Protein AF-A0A819DP14-F1 (afdb_monomer_lite)

InterPro domains:
  IPR034907 Nucleoside diphosphate kinase-like domain [PF00334] (100-233)
  IPR034907 Nucleoside diphosphate kinase-like domain [SM00562] (99-238)
  IPR036850 Nucleoside diphosphate kinase-like domain superfamily [G3DSA:3.30.70.141] (7-101)
  IPR036850 Nucleoside diphosphate kinase-like domain superfamily [G3DSA:3.30.70.141] (102-247)
  IPR036850 Nucleoside diphosphate kinase-like domain superfamily [SSF54919] (15-101)
  IPR036850 Nucleoside diphosphate kinase-like domain superfamily [SSF54919] (100-240)

Sequence (274 aa):
MLQLINQQSISYLRMMSRSISGQQWKFPLSGPSLALYLTKKDAIQGFHALLGPAEKNKIKEATGTFRHDFDIVDAKINSLHAPRTRAEANRHLQFFFPEERILVILKPNLSDQQRSEIVAAFKKAGFFIMTRKMEKLTSEQVAQLQQSHQGKDYYNELLNYMTSGPSELFVLVKENASQSWQQLVGPDDPAKAVESAPTSLRALYGKDLVHNAIDVSMDVEQAKNDIHLIFGDLDREEVFFFLKSKNIYNSMSISLDAHDKPLQLDIGINEGES

Secondary structure (DSSP, 8-state):
-HHHHHHTT-EEEEEEEEEEPTTTSSS---EEEEEEEEE-TTHHHHHHHHH--SSHHHHTT-TTSHHHHHS-TT-SS-S----SSHHHHHHHHHHHS--EEEEEEE-TT--HHHHHHHHHHHHHTT-EEEEEEEE---HHHHHHHTGGGTT-TTHHHHHHHHHSS-EEEEEEEETTHHHHHHHHH--SSHHHHHHH-TTSHHHHH--SSS--SEEEE-SHHHHHHHHHHHH----HHHHHHHHHHT-----------SS---------------

Structure (mmCIF, N/CA/C/O backbone):
data_AF-A0A819DP14-F1
#
_entry.id   AF-A0A819DP14-F1
#
loop_
_atom_site.group_PDB
_atom_site.id
_atom_site.type_symbol
_atom_site.label_atom_id
_atom_site.label_alt_id
_atom_site.label_comp_id
_atom_site.label_asym_id
_atom_site.label_entity_id
_atom_site.label_seq_id
_atom_site.pdbx_PDB_ins_code
_atom_site.Cartn_x
_atom_site.Cartn_y
_atom_site.Cartn_z
_atom_site.occupancy
_atom_site.B_iso_or_equiv
_atom_site.auth_seq_id
_atom_site.auth_comp_id
_atom_site.auth_asym_id
_atom_site.auth_atom_id
_atom_site.pdbx_PDB_model_num
ATOM 1 N N . MET A 1 1 ? 12.664 10.854 -28.124 1.00 72.12 1 MET A N 1
ATOM 2 C CA . MET A 1 1 ? 12.325 9.487 -27.661 1.00 72.12 1 MET A CA 1
ATOM 3 C C . MET A 1 1 ? 10.993 9.390 -26.922 1.00 72.12 1 MET A C 1
ATOM 5 O O . MET A 1 1 ? 10.127 8.698 -27.429 1.00 72.12 1 MET A O 1
ATOM 9 N N . LEU A 1 2 ? 10.779 10.060 -25.779 1.00 71.12 2 LEU A N 1
ATOM 10 C CA . LEU A 1 2 ? 9.519 9.941 -25.012 1.00 71.12 2 LEU A CA 1
ATOM 11 C C . LEU A 1 2 ? 8.261 10.272 -25.839 1.00 71.12 2 LEU A C 1
ATOM 13 O O . LEU A 1 2 ? 7.281 9.537 -25.791 1.00 71.12 2 LEU A O 1
ATOM 17 N N . GLN A 1 3 ? 8.322 11.304 -26.686 1.00 70.44 3 GLN A N 1
ATOM 18 C CA . GLN A 1 3 ? 7.250 11.615 -27.643 1.00 70.44 3 GLN A CA 1
ATOM 19 C C . GLN A 1 3 ? 6.968 10.459 -28.623 1.00 70.44 3 GLN A C 1
ATOM 21 O O . GLN A 1 3 ? 5.810 10.142 -28.872 1.00 70.44 3 GLN A O 1
ATOM 26 N N . LEU A 1 4 ? 8.010 9.787 -29.126 1.00 73.94 4 LEU A N 1
ATOM 27 C CA . LEU A 1 4 ? 7.863 8.627 -30.014 1.00 73.94 4 LEU A CA 1
ATOM 28 C C . LEU A 1 4 ? 7.281 7.420 -29.269 1.00 73.94 4 LEU A C 1
ATOM 30 O O . LEU A 1 4 ? 6.458 6.708 -29.826 1.00 73.94 4 LEU A O 1
ATOM 34 N N . ILE A 1 5 ? 7.656 7.202 -28.004 1.00 71.62 5 ILE A N 1
ATOM 35 C CA . ILE A 1 5 ? 7.079 6.138 -27.163 1.00 71.62 5 ILE A CA 1
ATOM 36 C C . ILE A 1 5 ? 5.566 6.344 -27.005 1.00 71.62 5 ILE A C 1
ATOM 38 O O . ILE A 1 5 ? 4.797 5.402 -27.204 1.00 71.62 5 ILE A O 1
ATOM 42 N N . ASN A 1 6 ? 5.132 7.580 -26.743 1.00 66.75 6 ASN A N 1
ATOM 43 C CA . ASN A 1 6 ? 3.711 7.910 -26.603 1.00 66.75 6 ASN A CA 1
ATOM 44 C C . ASN A 1 6 ? 2.913 7.642 -27.885 1.00 66.75 6 ASN A C 1
ATOM 46 O O . ASN A 1 6 ? 1.788 7.151 -27.819 1.00 66.75 6 ASN A O 1
ATOM 50 N N . GLN A 1 7 ? 3.505 7.894 -29.055 1.00 73.25 7 GLN A N 1
ATOM 51 C CA . GLN A 1 7 ? 2.878 7.610 -30.351 1.00 73.25 7 GLN A CA 1
ATOM 52 C C . GLN A 1 7 ? 2.666 6.106 -30.606 1.00 73.25 7 GLN A C 1
ATOM 54 O O . GLN A 1 7 ? 1.827 5.739 -31.423 1.00 73.25 7 GLN A O 1
ATOM 59 N N . GLN A 1 8 ? 3.374 5.221 -29.893 1.00 70.19 8 GLN A N 1
ATOM 60 C CA . GLN A 1 8 ? 3.299 3.761 -30.066 1.00 70.19 8 GLN A CA 1
ATOM 61 C C . GLN A 1 8 ? 2.240 3.081 -29.179 1.00 70.19 8 GLN A C 1
ATOM 63 O O . GLN A 1 8 ? 2.239 1.848 -29.039 1.00 70.19 8 GLN A O 1
ATOM 68 N N . SER A 1 9 ? 1.361 3.863 -28.541 1.00 64.00 9 SER A N 1
ATOM 69 C CA . SER A 1 9 ? 0.410 3.381 -27.524 1.00 64.00 9 SER A CA 1
ATOM 70 C C . SER A 1 9 ? 1.104 2.605 -26.395 1.00 64.00 9 SER A C 1
ATOM 72 O O . SER A 1 9 ? 0.569 1.624 -25.875 1.00 64.00 9 SER A O 1
ATOM 74 N N . ILE A 1 10 ? 2.337 2.998 -26.067 1.00 64.44 10 ILE A N 1
ATOM 75 C CA . ILE A 1 10 ? 3.079 2.507 -24.909 1.00 64.44 10 ILE A CA 1
ATOM 76 C C . ILE A 1 10 ? 2.914 3.556 -23.818 1.00 64.44 10 ILE A C 1
ATOM 78 O O . ILE A 1 10 ? 3.333 4.699 -23.985 1.00 64.44 10 ILE A O 1
ATOM 82 N N . SER A 1 11 ? 2.307 3.165 -22.703 1.00 59.62 11 SER A N 1
ATOM 83 C CA . SER A 1 11 ? 2.193 4.033 -21.536 1.00 59.62 11 SER A CA 1
ATOM 84 C C . SER A 1 11 ? 3.465 3.926 -20.704 1.00 59.62 11 SER A C 1
ATOM 86 O O . SER A 1 11 ? 4.054 2.851 -20.594 1.00 59.62 11 SER A O 1
ATOM 88 N N . TYR A 1 12 ? 3.896 5.025 -20.098 1.00 60.88 12 TYR A N 1
ATOM 89 C CA . TYR A 1 12 ? 4.934 5.007 -19.076 1.00 60.88 12 TYR A CA 1
ATOM 90 C C . TYR A 1 12 ? 4.291 5.312 -17.726 1.00 60.88 12 TYR A C 1
ATOM 92 O O . TYR A 1 12 ? 3.543 6.273 -17.575 1.00 60.88 12 TYR A O 1
ATOM 100 N N . LEU A 1 13 ? 4.547 4.440 -16.760 1.00 54.66 13 LEU A N 1
ATOM 101 C CA . LEU A 1 13 ? 3.924 4.451 -15.446 1.00 54.66 13 LEU A CA 1
ATOM 102 C C . LEU A 1 13 ? 4.748 5.249 -14.437 1.00 54.66 13 LEU A C 1
ATOM 104 O O . LEU A 1 13 ? 4.208 5.929 -13.571 1.00 54.66 13 LEU A O 1
ATOM 108 N N . ARG A 1 14 ? 6.074 5.138 -14.527 1.00 57.16 14 ARG A N 1
ATOM 109 C CA . ARG A 1 14 ? 7.014 5.809 -13.629 1.00 57.16 14 ARG A CA 1
ATOM 110 C C . ARG A 1 14 ? 8.275 6.195 -14.377 1.00 57.16 14 ARG A C 1
ATOM 112 O O . ARG A 1 14 ? 8.697 5.501 -15.304 1.00 57.16 14 ARG A O 1
ATOM 119 N N . MET A 1 15 ? 8.876 7.287 -13.930 1.00 63.47 15 MET A N 1
ATOM 120 C CA . MET A 1 15 ? 10.164 7.772 -14.392 1.00 63.47 15 MET A CA 1
ATOM 121 C C . MET A 1 15 ? 11.020 8.087 -13.169 1.00 63.47 15 MET A C 1
ATOM 123 O O . MET A 1 15 ? 10.540 8.730 -12.240 1.00 63.47 15 MET A O 1
ATOM 127 N N . MET A 1 16 ? 12.266 7.623 -13.158 1.00 63.53 16 MET A N 1
ATOM 128 C CA . MET A 1 16 ? 13.227 7.933 -12.100 1.00 63.53 16 MET A CA 1
ATOM 129 C C . MET A 1 16 ? 14.542 8.371 -12.731 1.00 63.53 16 MET A C 1
ATOM 131 O O . MET A 1 16 ? 15.058 7.687 -13.612 1.00 63.53 16 MET A O 1
ATOM 135 N N . SER A 1 17 ? 15.090 9.489 -12.259 1.00 65.44 17 SER A N 1
ATOM 136 C CA . SER A 1 17 ? 16.469 9.885 -12.542 1.00 65.44 17 SER A CA 1
ATOM 137 C C . SER A 1 17 ? 17.330 9.567 -11.325 1.00 65.44 17 SER A C 1
ATOM 139 O O . SER A 1 17 ? 17.036 10.035 -10.225 1.00 65.44 17 SER A O 1
ATOM 141 N N . ARG A 1 18 ? 18.372 8.750 -11.494 1.00 64.50 18 ARG A N 1
ATOM 142 C CA . ARG A 1 18 ? 19.297 8.392 -10.411 1.00 64.50 18 ARG A CA 1
ATO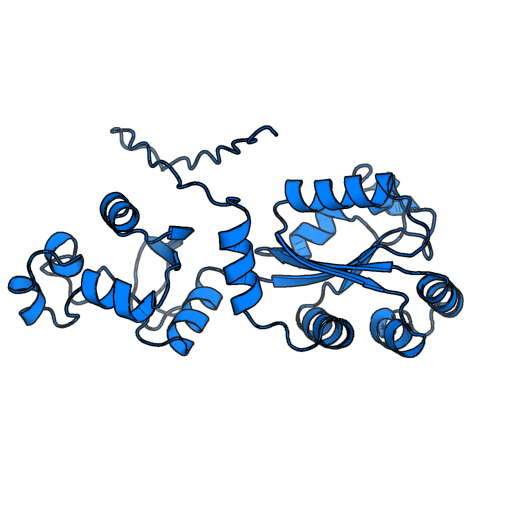M 143 C C . ARG A 1 18 ? 20.715 8.244 -10.941 1.00 64.50 18 ARG A C 1
ATOM 145 O O . ARG A 1 18 ? 20.930 7.631 -11.984 1.00 64.50 18 ARG A O 1
ATOM 152 N N . SER A 1 19 ? 21.694 8.755 -10.200 1.00 64.31 19 SER A N 1
ATOM 153 C CA . SER A 1 19 ? 23.101 8.432 -10.444 1.00 64.31 19 SER A CA 1
ATOM 154 C C . SER A 1 19 ? 23.389 7.023 -9.942 1.00 64.31 19 SER A C 1
ATOM 156 O O . SER A 1 19 ? 23.238 6.740 -8.753 1.00 64.31 19 SER A O 1
ATOM 158 N N . ILE A 1 20 ? 23.784 6.139 -10.851 1.00 64.56 20 ILE A N 1
ATOM 159 C CA . ILE A 1 20 ? 24.117 4.748 -10.538 1.00 64.56 20 ILE A CA 1
ATOM 160 C C . ILE A 1 20 ? 25.638 4.652 -10.472 1.00 64.56 20 ILE A C 1
ATOM 162 O O . ILE A 1 20 ? 26.324 5.150 -11.364 1.00 64.56 20 ILE A O 1
ATOM 166 N N . SER A 1 21 ? 26.171 4.041 -9.414 1.00 59.72 21 SER A N 1
ATOM 167 C CA . SER A 1 21 ? 27.584 3.664 -9.364 1.00 59.72 21 SER A CA 1
ATOM 168 C C . SER A 1 21 ? 27.748 2.227 -9.861 1.00 59.72 21 SER A C 1
ATOM 170 O O . SER A 1 21 ? 26.904 1.366 -9.604 1.00 59.72 21 SER A O 1
ATOM 172 N N . GLY A 1 22 ? 28.848 1.941 -10.562 1.00 55.91 22 GLY A N 1
ATOM 173 C CA . GLY A 1 22 ? 29.076 0.648 -11.223 1.00 55.91 22 GLY A CA 1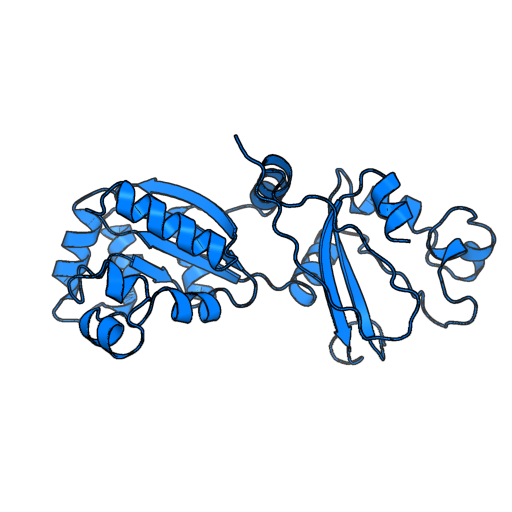
ATOM 174 C C . GLY A 1 22 ? 29.105 -0.589 -10.310 1.00 55.91 22 GLY A C 1
ATOM 175 O O . GLY A 1 22 ? 29.113 -1.700 -10.821 1.00 55.91 22 GLY A O 1
ATOM 176 N N . GLN A 1 23 ? 29.101 -0.432 -8.980 1.00 54.12 23 GLN A N 1
ATOM 177 C CA . GLN A 1 23 ? 28.981 -1.552 -8.033 1.00 54.12 23 GLN A CA 1
ATOM 178 C C . GLN A 1 23 ? 27.524 -1.965 -7.759 1.00 54.12 23 GLN A C 1
ATOM 180 O O . GLN A 1 23 ? 27.279 -3.085 -7.323 1.00 54.12 23 GLN A O 1
ATOM 185 N N . GLN A 1 24 ? 26.550 -1.084 -8.011 1.00 53.12 24 GLN A N 1
ATOM 186 C CA . GLN A 1 24 ? 25.134 -1.313 -7.688 1.00 53.12 24 GLN A CA 1
ATOM 187 C C . GLN A 1 24 ? 24.353 -1.981 -8.828 1.00 53.12 24 GLN A C 1
ATOM 189 O O . GLN A 1 24 ? 23.228 -2.431 -8.628 1.00 53.12 24 GLN A O 1
ATOM 194 N N . TRP A 1 25 ? 24.932 -2.059 -10.028 1.00 61.41 25 TRP A N 1
ATOM 195 C CA . TRP A 1 25 ? 24.262 -2.546 -11.228 1.00 61.41 25 TRP A CA 1
ATOM 196 C C . TRP A 1 25 ? 25.234 -3.319 -12.119 1.00 61.41 25 TRP A C 1
ATOM 198 O O . TRP A 1 25 ? 26.410 -2.983 -12.197 1.00 61.41 25 TRP A O 1
ATOM 208 N N . LYS A 1 26 ? 24.753 -4.347 -12.833 1.00 55.59 26 LYS A N 1
ATOM 209 C CA . LYS A 1 26 ? 25.602 -5.215 -13.679 1.00 55.59 26 LYS A CA 1
ATOM 210 C C . LYS A 1 26 ? 26.272 -4.501 -14.859 1.00 55.59 26 LYS A C 1
ATOM 212 O O . LYS A 1 26 ? 27.115 -5.102 -15.520 1.00 55.59 26 LYS A O 1
ATOM 217 N N . PHE A 1 27 ? 25.896 -3.257 -15.141 1.00 56.69 27 PHE A N 1
ATOM 218 C CA . PHE A 1 27 ? 26.510 -2.448 -16.185 1.00 56.69 27 PHE A CA 1
ATOM 219 C C . PHE A 1 27 ? 27.319 -1.317 -15.548 1.00 56.69 27 PHE A C 1
ATOM 221 O O . PHE A 1 27 ? 26.832 -0.712 -14.590 1.00 56.69 27 PHE A O 1
ATOM 228 N N . PRO A 1 28 ? 28.513 -0.995 -16.082 1.00 54.19 28 PRO A N 1
ATOM 229 C CA . PRO A 1 28 ? 29.313 0.135 -15.632 1.00 54.19 28 PRO A CA 1
ATOM 230 C C . PRO A 1 28 ? 28.637 1.431 -16.090 1.00 54.19 28 PRO A C 1
ATOM 232 O O . PRO A 1 28 ? 29.033 2.056 -17.069 1.00 54.19 28 PRO A O 1
ATOM 235 N N . LEU A 1 29 ? 27.553 1.795 -15.414 1.00 58.22 29 LEU A N 1
ATOM 236 C CA . LEU A 1 29 ? 26.926 3.095 -15.542 1.00 58.22 29 LEU A CA 1
ATOM 237 C C . LEU A 1 29 ? 27.681 4.036 -14.604 1.00 58.22 29 LEU A C 1
ATOM 239 O O . LEU A 1 29 ? 27.884 3.732 -13.429 1.00 58.22 29 LEU A O 1
ATOM 243 N N . SER A 1 30 ? 28.147 5.152 -15.152 1.00 58.03 30 SER A N 1
ATOM 244 C CA . SER A 1 30 ? 28.715 6.263 -14.397 1.00 58.03 30 SER A CA 1
ATOM 245 C C . SER A 1 30 ? 27.977 7.523 -14.826 1.00 58.03 30 SER A C 1
ATOM 247 O O . SER A 1 30 ? 28.176 7.999 -15.943 1.00 58.03 30 SER A O 1
ATOM 249 N N . GLY A 1 31 ? 27.098 8.031 -13.963 1.00 65.44 31 GLY A N 1
ATOM 250 C CA . GLY A 1 31 ? 26.340 9.258 -14.214 1.00 65.44 31 GLY A CA 1
ATOM 251 C C . GLY A 1 31 ? 24.824 9.110 -14.044 1.00 65.44 31 GLY A C 1
ATOM 252 O O . GLY A 1 31 ? 24.335 8.030 -13.689 1.00 65.44 31 GLY A O 1
ATOM 253 N N . PRO A 1 32 ? 24.075 10.206 -14.263 1.00 68.88 32 PRO A N 1
ATOM 254 C CA . PRO A 1 32 ? 22.624 10.220 -14.139 1.00 68.88 32 PRO A CA 1
ATOM 255 C C . PRO A 1 32 ? 21.997 9.298 -15.188 1.00 68.88 32 PRO A C 1
ATOM 257 O O . PRO A 1 32 ? 22.254 9.420 -16.383 1.00 68.88 32 PRO A O 1
ATOM 260 N N . SER A 1 33 ? 21.181 8.357 -14.726 1.00 74.69 33 SER A N 1
ATOM 261 C CA . SER A 1 33 ? 20.446 7.411 -15.560 1.00 74.69 33 SER A CA 1
ATOM 262 C C . SER A 1 33 ? 18.950 7.654 -15.421 1.00 74.69 33 SER A C 1
ATOM 264 O O . SER A 1 33 ? 18.462 7.869 -14.312 1.00 74.69 33 SER A O 1
ATOM 266 N N . LEU A 1 34 ? 18.229 7.578 -16.539 1.00 78.44 34 LEU A N 1
ATOM 267 C CA . LEU A 1 34 ? 16.772 7.652 -16.574 1.00 78.44 34 LEU A CA 1
ATOM 268 C C . LEU A 1 34 ? 16.185 6.243 -16.697 1.00 78.44 34 LEU A C 1
ATOM 270 O O . LEU A 1 34 ? 16.405 5.563 -17.699 1.00 78.44 34 LEU A O 1
ATOM 274 N N . ALA A 1 35 ? 15.421 5.813 -15.700 1.00 76.31 35 ALA A N 1
ATOM 275 C CA . ALA A 1 35 ? 14.635 4.589 -15.753 1.00 76.31 35 ALA A CA 1
ATOM 276 C C . ALA A 1 35 ? 13.179 4.919 -16.093 1.00 76.31 35 ALA A C 1
ATOM 278 O O . ALA A 1 35 ? 12.590 5.821 -15.499 1.00 76.31 35 ALA A O 1
ATOM 279 N N . LEU A 1 36 ? 12.596 4.164 -17.026 1.00 77.38 36 LEU A N 1
ATOM 280 C CA . LEU A 1 36 ? 11.194 4.274 -17.428 1.00 77.38 36 LEU A CA 1
ATOM 281 C C . LEU A 1 36 ? 10.498 2.932 -17.199 1.00 77.38 36 LEU A C 1
ATOM 283 O O . LEU A 1 36 ? 10.935 1.909 -17.726 1.00 77.38 36 LEU A O 1
ATOM 287 N N . TYR A 1 37 ? 9.397 2.932 -16.449 1.00 75.62 37 TYR A N 1
ATOM 288 C CA . TYR A 1 37 ? 8.511 1.773 -16.367 1.00 75.62 37 TYR A CA 1
ATOM 289 C C . TYR A 1 37 ? 7.464 1.875 -17.477 1.00 75.62 37 TYR A C 1
ATOM 291 O O . TYR A 1 37 ? 6.523 2.650 -17.365 1.00 75.62 37 TYR A O 1
ATOM 299 N N . LEU A 1 38 ? 7.627 1.090 -18.543 1.00 76.19 38 LEU A N 1
ATOM 300 C CA . LEU A 1 38 ? 6.706 1.044 -19.679 1.00 76.19 38 LEU A CA 1
ATOM 301 C C . LEU A 1 38 ? 5.691 -0.100 -19.558 1.00 76.19 38 LEU A C 1
ATOM 303 O O . LEU A 1 38 ? 6.041 -1.207 -19.144 1.00 76.19 38 LEU A O 1
ATOM 307 N N . THR A 1 39 ? 4.451 0.144 -19.979 1.00 67.06 39 THR A N 1
ATOM 308 C CA . THR A 1 39 ? 3.356 -0.831 -19.956 1.00 67.06 39 THR A CA 1
ATOM 309 C C . THR A 1 39 ? 2.655 -0.911 -21.318 1.00 67.06 39 THR A C 1
ATOM 311 O O . THR A 1 39 ? 2.314 0.094 -21.942 1.00 67.06 39 THR A O 1
ATOM 314 N N . LYS A 1 40 ? 2.477 -2.144 -21.809 1.00 71.31 40 LYS A N 1
ATOM 315 C CA . LYS A 1 40 ? 1.732 -2.525 -23.023 1.00 71.31 40 LYS A CA 1
ATOM 316 C C . LYS A 1 40 ? 1.540 -4.047 -23.014 1.00 71.31 40 LYS A C 1
ATOM 318 O O . LYS A 1 40 ? 2.306 -4.759 -22.362 1.00 71.31 40 LYS A O 1
ATOM 323 N N . LYS A 1 41 ? 0.556 -4.567 -23.755 1.00 72.44 41 LYS A N 1
ATOM 324 C CA . LYS A 1 41 ? 0.527 -6.002 -24.077 1.00 72.44 41 LYS A CA 1
ATOM 325 C C . LYS A 1 41 ? 1.841 -6.373 -24.778 1.00 72.44 41 LYS A C 1
ATOM 327 O O . LYS A 1 41 ? 2.279 -5.641 -25.663 1.00 72.44 41 LYS A O 1
ATOM 332 N N . ASP A 1 42 ? 2.481 -7.451 -24.334 1.00 78.38 42 ASP A N 1
ATOM 333 C CA . ASP A 1 42 ? 3.779 -7.904 -24.849 1.00 78.38 42 ASP A CA 1
ATOM 334 C C . ASP A 1 42 ? 4.880 -6.825 -24.788 1.00 78.38 42 ASP A C 1
ATOM 336 O O . ASP A 1 42 ? 5.779 -6.802 -25.627 1.00 78.38 42 ASP A O 1
ATOM 340 N N . ALA A 1 43 ? 4.833 -5.929 -23.786 1.00 79.31 43 ALA A N 1
ATOM 341 C CA . ALA A 1 43 ? 5.714 -4.758 -23.670 1.00 79.31 43 ALA A CA 1
ATOM 342 C C . ALA A 1 43 ? 7.200 -5.067 -23.882 1.00 79.31 43 ALA A C 1
ATOM 344 O O . ALA A 1 43 ? 7.888 -4.296 -24.541 1.00 79.31 43 ALA A O 1
ATOM 345 N N . ILE A 1 44 ? 7.689 -6.197 -23.363 1.00 85.75 44 ILE A N 1
ATOM 346 C CA . ILE A 1 44 ? 9.086 -6.615 -23.528 1.00 85.75 44 ILE A CA 1
ATOM 347 C C . ILE A 1 44 ? 9.419 -6.818 -25.009 1.00 85.75 44 ILE A C 1
ATOM 349 O O . ILE A 1 44 ? 10.349 -6.199 -25.519 1.00 85.75 44 ILE A O 1
ATOM 353 N N . GLN A 1 45 ? 8.649 -7.652 -25.711 1.00 85.62 45 GLN A N 1
ATOM 354 C CA . GLN A 1 45 ? 8.900 -7.956 -27.120 1.00 85.62 45 GLN A CA 1
ATOM 355 C C . GLN A 1 45 ? 8.621 -6.733 -28.002 1.00 85.62 45 GLN A C 1
ATOM 357 O O . GLN A 1 45 ? 9.447 -6.373 -28.839 1.00 85.62 45 GLN A O 1
ATOM 362 N N . GLY A 1 46 ? 7.500 -6.048 -27.761 1.00 85.81 46 GLY A N 1
ATOM 363 C CA . GLY A 1 46 ? 7.100 -4.862 -28.513 1.00 85.81 46 GLY A CA 1
ATOM 364 C C . GLY A 1 46 ? 8.096 -3.711 -28.382 1.00 85.81 46 GLY A C 1
ATOM 365 O O . GLY A 1 46 ? 8.447 -3.087 -29.380 1.00 85.81 46 GLY A O 1
ATOM 366 N N . PHE A 1 47 ? 8.613 -3.451 -27.177 1.00 87.88 47 PHE A N 1
ATOM 367 C CA . PHE A 1 47 ? 9.623 -2.412 -26.987 1.00 87.88 47 PHE A CA 1
ATOM 368 C C . PHE A 1 47 ? 10.984 -2.823 -27.554 1.00 87.88 47 PHE A C 1
ATOM 370 O O . PHE A 1 47 ? 11.688 -1.978 -28.095 1.00 87.88 47 PHE A O 1
ATOM 377 N N . HIS A 1 48 ? 11.350 -4.108 -27.509 1.00 89.56 48 HIS A N 1
ATOM 378 C CA . HIS A 1 48 ? 12.587 -4.586 -28.132 1.00 89.56 48 HIS A CA 1
ATOM 379 C C . HIS A 1 48 ? 12.611 -4.401 -29.653 1.00 89.56 48 HIS A C 1
ATOM 381 O O . HIS A 1 48 ? 13.669 -4.082 -30.197 1.00 89.56 48 HIS A O 1
ATOM 387 N N . ALA A 1 49 ? 11.465 -4.557 -30.322 1.00 87.81 49 ALA A N 1
ATOM 388 C CA . ALA A 1 49 ? 11.339 -4.279 -31.751 1.00 87.81 49 ALA A CA 1
ATOM 389 C C . ALA A 1 49 ? 11.618 -2.799 -32.068 1.00 87.81 49 ALA A C 1
ATOM 391 O O . ALA A 1 49 ? 12.364 -2.502 -32.995 1.00 87.81 49 ALA A O 1
ATOM 392 N N . LEU A 1 50 ? 11.094 -1.879 -31.249 1.00 90.00 50 LEU A N 1
ATOM 393 C CA . LEU A 1 50 ? 11.360 -0.439 -31.375 1.00 90.00 50 LEU A CA 1
ATOM 394 C C . LEU A 1 50 ? 12.798 -0.071 -30.993 1.00 90.00 50 LEU A C 1
ATOM 396 O O . LEU A 1 50 ? 13.377 0.855 -31.552 1.00 90.00 50 LEU A O 1
ATOM 400 N N . LEU A 1 51 ? 13.382 -0.782 -30.028 1.00 91.38 51 LEU A N 1
ATOM 401 C CA . LEU A 1 51 ? 14.716 -0.492 -29.515 1.00 91.38 51 LEU A CA 1
ATOM 402 C C . LEU A 1 51 ? 15.815 -0.795 -30.539 1.00 91.38 51 LEU A C 1
ATOM 404 O O . LEU A 1 51 ? 16.821 -0.092 -30.568 1.00 91.38 51 LEU A O 1
ATOM 408 N N . GLY A 1 52 ? 15.631 -1.826 -31.365 1.00 90.94 52 GLY A N 1
ATOM 409 C CA . GLY A 1 52 ? 16.616 -2.253 -32.356 1.00 90.94 52 GLY A CA 1
ATOM 410 C C . GLY A 1 52 ? 17.750 -3.123 -31.789 1.00 90.94 52 GLY A C 1
ATOM 411 O O . GLY A 1 52 ? 17.784 -3.445 -30.590 1.00 90.94 52 GLY A O 1
ATOM 412 N N . PRO A 1 53 ? 18.691 -3.554 -32.650 1.00 90.69 53 PRO A N 1
ATOM 413 C CA . PRO A 1 53 ? 19.741 -4.503 -32.288 1.00 90.69 53 PRO A CA 1
ATOM 414 C C . PRO A 1 53 ? 20.657 -3.954 -31.189 1.00 90.69 53 PRO A C 1
ATOM 416 O O . PRO A 1 53 ? 20.855 -2.752 -31.056 1.00 90.69 53 PRO A O 1
ATOM 419 N N . ALA A 1 54 ? 21.207 -4.844 -30.359 1.00 87.75 54 ALA A N 1
ATOM 420 C CA . ALA A 1 54 ? 22.141 -4.454 -29.296 1.00 87.75 54 ALA A CA 1
ATOM 421 C C . ALA A 1 54 ? 23.604 -4.419 -29.763 1.00 87.75 54 ALA A C 1
ATOM 423 O O . ALA A 1 54 ? 24.446 -3.845 -29.079 1.00 87.75 54 ALA A O 1
ATOM 424 N N . GLU A 1 55 ? 23.910 -5.073 -30.882 1.00 88.44 55 GLU A N 1
ATOM 425 C CA . GLU A 1 55 ? 25.256 -5.161 -31.440 1.00 88.44 55 GLU A CA 1
ATOM 426 C C . GLU A 1 55 ? 25.569 -3.875 -32.215 1.00 88.44 55 GLU A C 1
ATOM 428 O O . GLU A 1 55 ? 24.886 -3.564 -33.191 1.00 88.44 55 GLU A O 1
ATOM 433 N N . LYS A 1 56 ? 26.594 -3.123 -31.788 1.00 84.69 56 LYS A N 1
ATOM 434 C CA . LYS A 1 56 ? 26.913 -1.785 -32.324 1.00 84.69 56 LYS A CA 1
ATOM 435 C C . LYS A 1 56 ? 27.099 -1.753 -33.846 1.00 84.69 56 LYS A C 1
ATOM 437 O O . LYS A 1 56 ? 26.674 -0.801 -34.491 1.00 84.69 56 LYS A O 1
ATOM 442 N N . ASN A 1 57 ? 27.681 -2.798 -34.434 1.00 85.94 57 ASN A N 1
ATOM 443 C CA . ASN A 1 57 ? 27.856 -2.918 -35.886 1.00 85.94 57 ASN A CA 1
ATOM 444 C C . ASN A 1 57 ? 26.523 -3.011 -36.648 1.00 85.94 57 ASN A C 1
ATOM 446 O O . ASN A 1 57 ? 26.434 -2.494 -37.754 1.00 85.94 57 ASN A O 1
ATOM 450 N N . LYS A 1 58 ? 25.489 -3.614 -36.050 1.00 88.25 58 LYS A N 1
ATOM 451 C CA . LYS A 1 58 ? 24.159 -3.770 -36.660 1.00 88.25 58 LYS A CA 1
ATOM 452 C C . LYS A 1 58 ? 23.255 -2.551 -36.465 1.00 88.25 58 LYS A C 1
ATOM 454 O O . LYS A 1 58 ? 22.250 -2.430 -37.154 1.00 88.25 58 LYS A O 1
ATOM 459 N N . ILE A 1 59 ? 23.585 -1.650 -35.535 1.00 87.25 59 ILE A N 1
ATOM 460 C CA . ILE A 1 59 ? 22.768 -0.456 -35.259 1.00 87.25 59 ILE A CA 1
ATOM 461 C C . ILE A 1 59 ? 22.727 0.480 -36.472 1.00 87.25 59 ILE A C 1
ATOM 463 O O . ILE A 1 59 ? 21.665 1.010 -36.772 1.00 87.25 59 ILE A O 1
ATOM 467 N N . LYS A 1 60 ? 23.842 0.633 -37.202 1.00 84.75 60 LYS A N 1
ATOM 468 C CA . LYS A 1 60 ? 23.951 1.549 -38.356 1.00 84.75 60 LYS A CA 1
ATOM 469 C C . LYS A 1 60 ? 22.954 1.253 -39.478 1.00 84.75 60 LYS A C 1
ATOM 471 O O . LYS A 1 60 ? 22.544 2.163 -40.182 1.00 84.75 60 LYS A O 1
ATOM 476 N N . GLU A 1 61 ? 22.578 -0.010 -39.641 1.00 86.69 61 GLU A N 1
ATOM 477 C CA . GLU A 1 61 ? 21.675 -0.466 -40.703 1.00 86.69 61 GLU A CA 1
ATOM 478 C C . GLU A 1 61 ? 20.215 -0.559 -40.225 1.00 86.69 61 GLU A C 1
ATOM 480 O O . GLU A 1 61 ? 19.302 -0.722 -41.029 1.00 86.69 61 GLU A O 1
ATOM 485 N N . ALA A 1 62 ? 19.973 -0.430 -38.916 1.00 88.56 62 ALA A N 1
ATOM 486 C CA . ALA A 1 62 ? 18.664 -0.588 -38.290 1.00 88.56 62 ALA A CA 1
ATOM 487 C C . ALA A 1 62 ? 17.906 0.747 -38.189 1.00 88.56 62 ALA A C 1
ATOM 489 O O . ALA A 1 62 ? 17.524 1.174 -37.095 1.00 88.56 62 ALA A O 1
ATOM 490 N N . THR A 1 63 ? 17.711 1.415 -39.327 1.00 88.69 63 THR A N 1
ATOM 491 C CA . THR A 1 63 ? 17.006 2.704 -39.404 1.00 88.69 63 THR A CA 1
ATOM 492 C C . THR A 1 63 ? 15.592 2.619 -38.814 1.00 88.69 63 THR A C 1
ATOM 494 O O . THR A 1 63 ? 14.926 1.584 -38.885 1.00 88.69 63 THR A O 1
ATOM 497 N N . GLY A 1 64 ? 15.131 3.705 -38.182 1.00 86.56 64 GLY A N 1
ATOM 498 C CA . GLY A 1 64 ? 13.814 3.760 -37.533 1.00 86.56 64 GLY A CA 1
ATOM 499 C C . GLY A 1 64 ? 13.729 3.025 -36.189 1.00 86.56 64 GLY A C 1
ATOM 500 O O . GLY A 1 64 ? 12.633 2.857 -35.652 1.00 86.56 64 GLY A O 1
ATOM 501 N N . THR A 1 65 ? 14.864 2.585 -35.637 1.00 91.81 65 THR A N 1
ATOM 502 C CA . THR A 1 65 ? 14.949 2.043 -34.275 1.00 91.81 65 THR A CA 1
ATOM 503 C C . THR A 1 65 ? 15.523 3.071 -33.308 1.00 91.81 65 THR A C 1
ATOM 505 O O . THR A 1 65 ? 16.366 3.891 -33.667 1.00 91.81 65 THR A O 1
ATOM 508 N N . PHE A 1 66 ? 15.140 2.998 -32.032 1.00 91.31 66 PHE A N 1
ATOM 509 C CA . PHE A 1 66 ? 15.607 3.962 -31.036 1.00 91.31 66 PHE A CA 1
ATOM 510 C C . PHE A 1 66 ? 17.117 3.928 -30.820 1.00 91.31 66 PHE A C 1
ATOM 512 O O . PHE A 1 66 ? 17.699 4.969 -30.530 1.00 91.31 66 PHE A O 1
ATOM 519 N N . ARG A 1 67 ? 17.775 2.771 -30.952 1.00 91.62 67 ARG A N 1
ATOM 520 C CA . ARG A 1 67 ? 19.239 2.737 -30.869 1.00 91.62 67 ARG A CA 1
ATOM 521 C C . ARG A 1 67 ? 19.905 3.370 -32.081 1.00 91.62 67 ARG A C 1
ATOM 523 O O . ARG A 1 67 ? 20.904 4.049 -31.909 1.00 91.62 67 ARG A O 1
ATOM 530 N N . HIS A 1 68 ? 19.361 3.187 -33.279 1.00 90.94 68 HIS A N 1
ATOM 531 C CA . HIS A 1 68 ? 19.879 3.893 -34.447 1.00 90.94 68 HIS A CA 1
ATOM 532 C C . HIS A 1 68 ? 19.738 5.413 -34.279 1.00 90.94 68 HIS A C 1
ATOM 534 O O . HIS A 1 68 ? 20.691 6.147 -34.519 1.00 90.94 68 HIS A O 1
ATOM 540 N N . ASP A 1 69 ? 18.577 5.868 -33.805 1.00 89.12 69 ASP A N 1
ATOM 541 C CA . ASP A 1 69 ? 18.244 7.295 -33.774 1.00 89.12 69 ASP A CA 1
ATOM 542 C C . ASP A 1 69 ? 18.820 8.048 -32.560 1.00 89.12 69 ASP A C 1
ATOM 544 O O . ASP A 1 69 ? 19.013 9.261 -32.628 1.00 89.12 69 ASP A O 1
ATOM 548 N N . PHE A 1 70 ? 19.059 7.365 -31.432 1.00 87.31 70 PHE A N 1
ATOM 549 C CA . PHE A 1 70 ? 19.388 8.016 -30.154 1.00 87.31 70 PHE A CA 1
ATOM 550 C C . PHE A 1 70 ? 20.573 7.404 -29.390 1.00 87.31 70 PHE A C 1
ATOM 552 O O . PHE A 1 70 ? 20.921 7.921 -28.327 1.00 87.31 70 PHE A O 1
ATOM 559 N N . ASP A 1 71 ? 21.169 6.297 -29.845 1.00 85.06 71 ASP A N 1
ATOM 560 C CA . ASP A 1 71 ? 22.335 5.733 -29.157 1.00 85.06 71 ASP A CA 1
ATOM 561 C C . ASP A 1 71 ? 23.604 6.541 -29.461 1.00 85.06 71 ASP A C 1
ATOM 563 O O . ASP A 1 71 ? 23.752 7.155 -30.518 1.00 85.06 71 ASP A O 1
ATOM 567 N N . ILE A 1 72 ? 24.554 6.522 -28.529 1.00 81.06 72 ILE A N 1
ATOM 568 C CA . ILE A 1 72 ? 25.839 7.190 -28.717 1.00 81.06 72 ILE A CA 1
ATOM 569 C C . ILE A 1 72 ? 26.714 6.297 -29.605 1.00 81.06 72 ILE A C 1
ATOM 571 O O . ILE A 1 72 ? 27.043 5.161 -29.238 1.00 81.06 72 ILE A O 1
ATOM 575 N N . VAL A 1 73 ? 27.079 6.826 -30.776 1.00 72.75 73 VAL A N 1
ATOM 576 C CA . VAL A 1 73 ? 27.776 6.101 -31.854 1.00 72.75 73 VAL A CA 1
ATOM 577 C C . VAL A 1 73 ? 29.109 5.512 -31.384 1.00 72.75 73 VAL A C 1
ATOM 579 O O . VAL A 1 73 ? 29.373 4.338 -31.634 1.00 72.75 73 VAL A O 1
ATOM 582 N N . ASP A 1 74 ? 29.898 6.281 -30.631 1.00 75.50 74 ASP A N 1
ATOM 583 C CA . ASP A 1 74 ? 31.250 5.889 -30.197 1.00 75.50 74 ASP A CA 1
ATOM 584 C C . ASP A 1 74 ? 31.306 5.313 -28.770 1.00 75.50 74 ASP A C 1
ATOM 586 O O . ASP A 1 74 ? 32.381 5.033 -28.230 1.00 75.50 74 ASP A O 1
ATOM 590 N N . ALA A 1 75 ? 30.155 5.120 -28.121 1.00 73.94 75 ALA A N 1
ATOM 591 C CA . ALA A 1 75 ? 30.119 4.536 -26.786 1.00 73.94 75 ALA A CA 1
ATOM 592 C C . ALA A 1 75 ? 30.410 3.028 -26.833 1.00 73.94 75 ALA A C 1
ATOM 594 O O . ALA A 1 75 ? 29.893 2.296 -27.674 1.00 73.94 75 ALA A O 1
ATOM 595 N N . LYS A 1 76 ? 31.183 2.527 -25.860 1.00 77.06 76 LYS A N 1
ATOM 596 C CA . LYS A 1 76 ? 31.457 1.082 -25.710 1.00 77.06 76 LYS A CA 1
ATOM 597 C C . LYS A 1 76 ? 30.213 0.265 -25.342 1.00 77.06 76 LYS A C 1
ATOM 599 O O . LYS A 1 76 ? 30.191 -0.945 -25.543 1.00 77.06 76 LYS A O 1
ATOM 604 N N . ILE A 1 77 ? 29.201 0.918 -24.778 1.00 78.75 77 ILE A N 1
ATOM 605 C CA . ILE A 1 77 ? 27.936 0.324 -24.345 1.00 78.75 77 ILE A CA 1
ATOM 606 C C . ILE A 1 77 ? 26.768 1.093 -24.964 1.00 78.75 77 ILE A C 1
ATOM 608 O O . ILE A 1 77 ? 26.919 2.245 -25.367 1.00 78.75 77 ILE A O 1
ATOM 612 N N . ASN A 1 78 ? 25.607 0.452 -25.064 1.00 83.12 78 ASN A N 1
ATOM 613 C CA . ASN A 1 78 ? 24.399 1.123 -25.540 1.00 83.12 78 ASN A CA 1
ATOM 614 C C . ASN A 1 78 ? 23.859 2.045 -24.446 1.00 83.12 78 ASN A C 1
ATOM 616 O O . ASN A 1 78 ? 23.677 1.605 -23.310 1.00 83.12 78 ASN A O 1
ATOM 620 N N . SER A 1 79 ? 23.529 3.281 -24.807 1.00 82.38 79 SER A N 1
ATOM 621 C CA . SER A 1 79 ? 22.868 4.255 -23.935 1.00 82.38 79 SER A CA 1
ATOM 622 C C . SER A 1 79 ? 21.425 3.867 -23.613 1.00 82.38 79 SER A C 1
ATOM 624 O O . SER A 1 79 ? 20.853 4.364 -22.648 1.00 82.38 79 SER A O 1
ATOM 626 N N . LEU A 1 80 ? 20.836 2.955 -24.399 1.00 87.38 80 LEU A N 1
ATOM 627 C CA . LEU A 1 80 ? 19.475 2.461 -24.212 1.00 87.38 80 LEU A CA 1
ATOM 628 C C . LEU A 1 80 ? 19.435 0.964 -23.933 1.00 87.38 80 LEU A C 1
ATOM 630 O O . LEU A 1 80 ? 19.961 0.125 -24.684 1.00 87.38 80 LEU A O 1
ATOM 634 N N . HIS A 1 81 ? 18.717 0.630 -22.870 1.00 87.62 81 HIS A N 1
ATOM 635 C CA . HIS A 1 81 ? 18.589 -0.717 -22.355 1.00 87.62 81 HIS A CA 1
ATOM 636 C C . HIS A 1 81 ? 17.128 -1.038 -22.029 1.00 87.62 81 HIS A C 1
ATOM 638 O O . HIS A 1 81 ? 16.385 -0.193 -21.539 1.00 87.62 81 HIS A O 1
ATOM 644 N N . ALA A 1 82 ? 16.738 -2.281 -22.297 1.00 89.06 82 ALA A N 1
ATOM 645 C CA . ALA A 1 82 ? 15.452 -2.842 -21.924 1.00 89.06 82 ALA A CA 1
ATOM 646 C C . ALA A 1 82 ? 15.646 -4.315 -21.535 1.00 89.06 82 ALA A C 1
ATOM 648 O O . ALA A 1 82 ? 16.536 -4.970 -22.095 1.00 89.06 82 ALA A O 1
ATOM 649 N N . PRO A 1 83 ? 14.841 -4.833 -20.592 1.00 88.81 83 PRO A N 1
ATOM 650 C CA . PRO A 1 83 ? 14.883 -6.237 -20.211 1.00 88.81 83 PRO A CA 1
ATOM 651 C C . PRO A 1 83 ? 14.395 -7.130 -21.357 1.00 88.81 83 PRO A C 1
ATOM 653 O O . PRO A 1 83 ? 13.402 -6.808 -22.004 1.00 88.81 83 PRO A O 1
ATOM 656 N N . ARG A 1 84 ? 15.029 -8.292 -21.550 1.00 88.44 84 ARG A N 1
ATOM 657 C CA . ARG A 1 84 ? 14.639 -9.296 -22.561 1.00 88.44 84 ARG A CA 1
ATOM 658 C C . ARG A 1 84 ? 13.663 -10.341 -22.034 1.00 88.44 84 ARG A C 1
ATOM 660 O O . ARG A 1 84 ? 13.047 -11.065 -22.810 1.00 88.44 84 ARG A O 1
ATOM 667 N N . THR A 1 85 ? 13.553 -10.459 -20.714 1.00 85.81 85 THR A N 1
ATOM 668 C CA . THR A 1 85 ? 12.711 -11.459 -20.046 1.00 85.81 85 THR A CA 1
ATOM 669 C C . THR A 1 85 ? 11.908 -10.830 -18.917 1.00 85.81 85 THR A C 1
ATOM 671 O O . THR A 1 85 ? 12.308 -9.816 -18.344 1.00 85.81 85 THR A O 1
ATOM 674 N N . ARG A 1 86 ? 10.791 -11.462 -18.543 1.00 78.75 86 ARG A N 1
ATOM 675 C CA . ARG A 1 86 ? 9.967 -11.028 -17.402 1.00 78.75 86 ARG A CA 1
ATOM 676 C C . ARG A 1 86 ? 10.755 -11.032 -16.090 1.00 78.75 86 ARG A C 1
ATOM 678 O O . ARG A 1 86 ? 10.645 -10.101 -15.303 1.00 78.75 86 ARG A O 1
ATOM 685 N N . ALA A 1 87 ? 11.593 -12.045 -15.876 1.00 77.56 87 ALA A N 1
ATOM 686 C CA . ALA A 1 87 ? 12.437 -12.139 -14.686 1.00 77.56 87 ALA A CA 1
ATOM 687 C C . ALA A 1 87 ? 13.476 -11.005 -14.611 1.00 77.56 87 ALA A C 1
ATOM 689 O O . ALA A 1 87 ? 13.777 -10.488 -13.539 1.00 77.56 87 ALA A O 1
ATOM 690 N N . GLU A 1 88 ? 14.034 -10.594 -15.748 1.00 82.69 88 GLU A N 1
ATOM 691 C CA . GLU A 1 88 ? 14.908 -9.425 -15.831 1.00 82.69 88 GLU A CA 1
ATOM 692 C C . GLU A 1 88 ? 14.138 -8.122 -15.586 1.00 82.69 88 GLU A C 1
ATOM 694 O O . GLU A 1 88 ? 14.552 -7.336 -14.739 1.00 82.69 88 GLU A O 1
ATOM 699 N N . ALA A 1 89 ? 12.973 -7.949 -16.218 1.00 80.75 89 ALA A N 1
ATOM 700 C CA . ALA A 1 89 ? 12.112 -6.790 -15.997 1.00 80.75 89 ALA A CA 1
ATOM 701 C C . ALA A 1 89 ? 11.742 -6.631 -14.517 1.00 80.75 89 ALA A C 1
ATOM 703 O O . ALA A 1 89 ? 11.889 -5.548 -13.965 1.00 80.75 89 ALA A O 1
ATOM 704 N N . ASN A 1 90 ? 11.364 -7.719 -13.843 1.00 74.94 90 ASN A N 1
ATOM 705 C CA . ASN A 1 90 ? 11.038 -7.704 -12.417 1.00 74.94 90 ASN A CA 1
ATOM 706 C C . ASN A 1 90 ? 12.223 -7.285 -11.538 1.00 74.94 90 ASN A C 1
ATOM 708 O O . ASN A 1 90 ? 12.025 -6.534 -10.586 1.00 74.94 90 ASN A O 1
ATOM 712 N N . ARG A 1 91 ? 13.445 -7.731 -11.856 1.00 76.94 91 ARG A N 1
ATOM 713 C CA . ARG A 1 91 ? 14.658 -7.291 -11.145 1.00 76.94 91 ARG A CA 1
ATOM 714 C C . ARG A 1 91 ? 14.930 -5.806 -11.368 1.00 76.94 91 ARG A C 1
ATOM 716 O O . ARG A 1 91 ? 15.312 -5.115 -10.432 1.00 76.94 91 ARG A O 1
ATOM 723 N N . HIS A 1 92 ? 14.710 -5.310 -12.586 1.00 77.81 92 HIS A N 1
ATOM 724 C CA . HIS A 1 92 ? 14.885 -3.892 -12.901 1.00 77.81 92 HIS A CA 1
ATOM 725 C C . HIS A 1 92 ? 13.848 -3.035 -12.182 1.00 77.81 92 HIS A C 1
ATOM 727 O O . HIS A 1 92 ? 14.211 -2.032 -11.583 1.00 77.81 92 HIS A O 1
ATOM 733 N N . LEU A 1 93 ? 12.582 -3.456 -12.177 1.00 74.56 93 LEU A N 1
ATOM 734 C CA . LEU A 1 93 ? 11.526 -2.788 -11.422 1.00 74.56 93 LEU A CA 1
ATOM 735 C C . LEU A 1 93 ? 11.848 -2.760 -9.931 1.00 74.56 93 LEU A C 1
ATOM 737 O O . LEU A 1 93 ? 11.759 -1.706 -9.328 1.00 74.56 93 LEU A O 1
ATOM 741 N N . GLN A 1 94 ? 12.305 -3.870 -9.349 1.00 72.62 94 GLN A N 1
ATOM 742 C CA . GLN A 1 94 ? 12.681 -3.901 -7.935 1.00 72.62 94 GLN A CA 1
ATOM 743 C C . GLN A 1 94 ? 13.863 -2.974 -7.610 1.00 72.62 94 GLN A C 1
ATOM 745 O O . GLN A 1 94 ? 13.910 -2.401 -6.528 1.00 72.62 94 GLN A O 1
ATOM 750 N N . PHE A 1 95 ? 14.813 -2.820 -8.534 1.00 75.25 95 PHE A N 1
ATOM 751 C CA . PHE A 1 95 ? 15.969 -1.943 -8.346 1.00 75.25 95 PHE A CA 1
ATOM 752 C C . PHE A 1 95 ? 15.634 -0.455 -8.529 1.00 75.25 95 PHE A C 1
ATOM 754 O O . PHE A 1 95 ? 16.065 0.378 -7.734 1.00 75.25 95 PHE A O 1
ATOM 761 N N . PHE A 1 96 ? 14.895 -0.116 -9.589 1.00 70.44 96 PHE A N 1
ATOM 762 C CA . PHE A 1 96 ? 14.597 1.267 -9.977 1.00 70.44 96 PHE A CA 1
ATOM 763 C C . PHE A 1 96 ? 13.310 1.816 -9.374 1.00 70.44 96 PHE A C 1
ATOM 765 O O . PHE A 1 96 ? 13.155 3.022 -9.269 1.00 70.44 96 PHE A O 1
ATOM 772 N N . PHE A 1 97 ? 12.370 0.952 -9.020 1.00 70.62 97 PHE A N 1
ATOM 773 C CA . PHE A 1 97 ? 11.063 1.318 -8.491 1.00 70.62 97 PHE A CA 1
ATOM 774 C C . PHE A 1 97 ? 10.699 0.356 -7.354 1.00 70.62 97 PHE A C 1
ATOM 776 O O . PHE A 1 97 ? 9.715 -0.381 -7.481 1.00 70.62 97 PHE A O 1
ATOM 783 N N . PRO A 1 98 ? 11.504 0.303 -6.273 1.00 68.19 98 PRO A N 1
ATOM 784 C CA . PRO A 1 98 ? 11.177 -0.542 -5.137 1.00 68.19 98 PRO A CA 1
ATOM 785 C C . PRO A 1 98 ? 9.786 -0.156 -4.630 1.00 68.19 98 PRO A C 1
ATOM 787 O O . PRO A 1 98 ? 9.504 1.005 -4.332 1.00 68.19 98 PRO A O 1
ATOM 790 N N . GLU A 1 99 ? 8.892 -1.135 -4.595 1.00 71.81 99 GLU A N 1
ATOM 791 C CA . GLU A 1 99 ? 7.571 -0.972 -4.015 1.00 71.81 99 GLU A CA 1
ATOM 792 C C . GLU A 1 99 ? 7.528 -1.727 -2.696 1.00 71.81 99 GLU A C 1
ATOM 794 O O . GLU A 1 99 ? 7.932 -2.889 -2.608 1.00 71.81 99 GLU A O 1
ATOM 799 N N . GLU A 1 100 ? 7.032 -1.054 -1.671 1.00 80.56 100 GLU A N 1
ATOM 800 C CA . GLU A 1 100 ? 6.674 -1.682 -0.416 1.00 80.56 100 GLU A CA 1
ATOM 801 C C . GLU A 1 100 ? 5.165 -1.868 -0.400 1.00 80.56 100 GLU A C 1
ATOM 803 O O . GLU A 1 100 ? 4.400 -1.001 -0.843 1.00 80.56 100 GLU A O 1
ATOM 808 N N . ARG A 1 101 ? 4.751 -3.032 0.091 1.00 85.88 101 ARG A N 1
ATOM 809 C CA . ARG A 1 101 ? 3.350 -3.383 0.271 1.00 85.88 101 ARG A CA 1
ATOM 810 C C . ARG A 1 101 ? 3.098 -3.503 1.756 1.00 85.88 101 ARG A C 1
ATOM 812 O O . ARG A 1 101 ? 3.855 -4.185 2.437 1.00 85.88 101 ARG A O 1
ATOM 819 N N . ILE A 1 102 ? 2.037 -2.865 2.219 1.00 91.88 102 ILE A N 1
ATOM 820 C CA . ILE A 1 102 ? 1.598 -2.946 3.608 1.00 91.88 102 ILE A CA 1
ATOM 821 C C . ILE A 1 102 ? 0.158 -3.447 3.649 1.00 91.88 102 ILE A C 1
ATOM 823 O O . ILE A 1 102 ? -0.655 -3.094 2.786 1.00 91.88 102 ILE A O 1
ATOM 827 N N . LEU A 1 103 ? -0.147 -4.269 4.652 1.00 94.50 103 LEU A N 1
ATOM 828 C CA . LEU A 1 103 ? -1.521 -4.590 5.013 1.00 94.50 103 LEU A CA 1
ATOM 829 C C . LEU A 1 103 ? -2.032 -3.495 5.944 1.00 94.50 103 LEU A C 1
ATOM 831 O O . LEU A 1 103 ? -1.394 -3.198 6.951 1.00 94.50 103 LEU A O 1
ATOM 835 N N . VAL A 1 104 ? -3.185 -2.922 5.616 1.00 95.94 104 VAL A N 1
ATOM 836 C CA . VAL A 1 104 ? -3.888 -1.961 6.468 1.00 95.94 104 VAL A CA 1
ATOM 837 C C . VAL A 1 104 ? -5.260 -2.512 6.814 1.00 95.94 104 VAL A C 1
ATOM 839 O O . VAL A 1 104 ? -5.988 -2.984 5.939 1.00 95.94 104 VAL A O 1
ATOM 842 N N . ILE A 1 105 ? -5.616 -2.422 8.091 1.00 96.81 105 ILE A N 1
ATOM 843 C CA . ILE A 1 105 ? -6.883 -2.903 8.632 1.00 96.81 105 ILE A CA 1
ATOM 844 C C . ILE A 1 105 ? -7.617 -1.723 9.254 1.00 96.81 105 ILE A C 1
ATOM 846 O O . ILE A 1 105 ? -7.195 -1.178 10.273 1.00 96.81 105 ILE A O 1
ATOM 850 N N . LEU A 1 106 ? -8.741 -1.337 8.657 1.00 97.50 106 LEU A N 1
ATOM 851 C CA . LEU A 1 106 ? -9.704 -0.457 9.306 1.00 97.50 106 LEU A CA 1
ATOM 852 C C . LEU A 1 106 ? -10.553 -1.310 10.243 1.00 97.50 106 LEU A C 1
ATOM 854 O O . LEU A 1 106 ? -11.311 -2.171 9.786 1.00 97.50 106 LEU A O 1
ATOM 858 N N . LYS A 1 107 ? -10.382 -1.089 11.548 1.00 96.25 107 LYS A N 1
ATOM 859 C CA . LYS A 1 107 ? -11.003 -1.887 12.607 1.00 96.25 107 LYS A CA 1
ATOM 860 C C . LYS A 1 107 ? -12.539 -1.775 12.573 1.00 96.25 107 LYS A C 1
ATOM 862 O O . LYS A 1 107 ? -13.087 -0.847 11.962 1.00 96.25 107 LYS A O 1
ATOM 867 N N . PRO A 1 108 ? -13.265 -2.694 13.237 1.00 96.50 108 PRO A N 1
ATOM 868 C CA . PRO A 1 108 ? -14.724 -2.664 13.256 1.00 96.50 108 PRO A CA 1
ATOM 869 C C . PRO A 1 108 ? -15.295 -1.359 13.834 1.00 96.50 108 PRO A C 1
ATOM 871 O O . PRO A 1 108 ? -14.637 -0.638 14.585 1.00 96.50 108 PRO A O 1
ATOM 874 N N . ASN A 1 109 ? -16.570 -1.093 13.540 1.00 91.56 109 ASN A N 1
ATOM 875 C CA . ASN A 1 109 ? -17.359 0.029 14.080 1.00 91.56 109 ASN A CA 1
ATOM 876 C C . ASN A 1 109 ? -16.974 1.444 13.605 1.00 91.56 109 ASN A C 1
ATOM 878 O O . ASN A 1 109 ? -17.471 2.420 14.166 1.00 91.56 109 ASN A O 1
ATOM 882 N N . LEU A 1 110 ? -16.164 1.579 12.551 1.00 94.88 110 LEU A N 1
ATOM 883 C CA . LEU A 1 110 ? -16.077 2.842 11.808 1.00 94.88 110 LEU A CA 1
ATOM 884 C C . LEU A 1 110 ? -17.370 3.100 11.022 1.00 94.88 110 LEU A C 1
ATOM 886 O O . LEU A 1 110 ? -18.005 2.159 10.533 1.00 94.88 110 LEU A O 1
ATOM 890 N N . SER A 1 111 ? -17.766 4.367 10.894 1.00 95.50 111 SER A N 1
ATOM 891 C CA . SER A 1 111 ? -18.860 4.767 10.002 1.00 95.50 111 SER A CA 1
ATOM 892 C C . SER A 1 111 ? -18.397 4.793 8.542 1.00 95.50 111 SER A C 1
ATOM 894 O O . SER A 1 111 ? -17.202 4.898 8.255 1.00 95.50 111 SER A O 1
ATOM 896 N N . ASP A 1 112 ? -19.332 4.738 7.594 1.00 94.88 112 ASP A N 1
ATOM 897 C CA . ASP A 1 112 ? -18.992 4.804 6.163 1.00 94.88 112 ASP A CA 1
ATOM 898 C C . ASP A 1 112 ? -18.370 6.147 5.770 1.00 94.88 112 ASP A C 1
ATOM 900 O O . ASP A 1 112 ? -17.499 6.203 4.898 1.00 94.88 112 ASP A O 1
ATOM 904 N N . GLN A 1 113 ? -18.755 7.221 6.466 1.00 96.50 113 GLN A N 1
ATOM 905 C CA . GLN A 1 113 ? -18.115 8.523 6.328 1.00 96.50 113 GLN A CA 1
ATOM 906 C C . GLN A 1 113 ? -16.644 8.457 6.763 1.00 96.50 113 GLN A C 1
ATOM 908 O O . GLN A 1 113 ? -15.770 8.833 5.987 1.00 96.50 113 GLN A O 1
ATOM 913 N N . GLN A 1 114 ? -16.355 7.911 7.951 1.00 96.81 114 GLN A N 1
ATOM 914 C CA . GLN A 1 114 ? -14.979 7.775 8.448 1.00 96.81 114 GLN A CA 1
ATOM 915 C C . GLN A 1 114 ? -14.122 6.914 7.512 1.00 96.81 114 GLN A C 1
ATOM 917 O O . GLN A 1 114 ? -13.008 7.302 7.168 1.00 96.81 114 GLN A O 1
ATOM 922 N N . ARG A 1 115 ? -14.649 5.776 7.032 1.00 96.38 115 ARG A N 1
ATOM 923 C CA . ARG A 1 115 ? -13.959 4.937 6.033 1.00 96.38 115 ARG A CA 1
ATOM 924 C C . ARG A 1 115 ? -13.630 5.728 4.769 1.00 96.38 115 ARG A C 1
ATOM 926 O O . ARG A 1 115 ? -12.507 5.667 4.278 1.00 96.38 115 ARG A O 1
ATOM 933 N N . SER A 1 116 ? -14.594 6.491 4.257 1.00 95.88 116 SER A N 1
ATOM 934 C CA . SER A 1 116 ? -14.422 7.285 3.036 1.00 95.88 116 SER A CA 1
ATOM 935 C C . SER A 1 116 ? -13.356 8.371 3.199 1.00 95.88 116 SER A C 1
ATOM 937 O O . SER A 1 116 ? -12.514 8.536 2.315 1.00 95.88 116 SER A O 1
ATOM 939 N N . GLU A 1 117 ? -13.343 9.064 4.338 1.00 97.50 117 GLU A N 1
ATOM 940 C CA . GLU A 1 117 ? -12.333 10.074 4.673 1.00 97.50 117 GLU A CA 1
ATOM 941 C C . GLU A 1 117 ? -10.930 9.458 4.803 1.00 97.50 117 GLU A C 1
ATOM 943 O O . GLU A 1 117 ? -9.969 9.973 4.228 1.00 97.50 117 GLU A O 1
ATOM 948 N N . ILE A 1 118 ? -10.811 8.305 5.470 1.00 97.12 118 ILE A N 1
ATOM 949 C CA . ILE A 1 118 ? -9.550 7.563 5.598 1.00 97.12 118 ILE A CA 1
ATOM 950 C C . ILE A 1 118 ? -9.032 7.109 4.221 1.00 97.12 118 ILE A C 1
ATOM 952 O O . ILE A 1 118 ? -7.861 7.304 3.892 1.00 97.12 118 ILE A O 1
ATOM 956 N N . VAL A 1 119 ? -9.904 6.565 3.368 1.00 94.88 119 VAL A N 1
ATOM 957 C CA . VAL A 1 119 ? -9.546 6.162 1.998 1.00 94.88 119 VAL A CA 1
ATOM 958 C C . VAL A 1 119 ? -9.108 7.363 1.155 1.00 94.88 119 VAL A C 1
ATOM 960 O O . VAL A 1 119 ? -8.174 7.250 0.355 1.00 94.88 119 VAL A O 1
ATOM 963 N N . ALA A 1 120 ? -9.747 8.524 1.323 1.00 91.81 120 ALA A N 1
ATOM 964 C CA . ALA A 1 120 ? -9.312 9.760 0.678 1.00 91.81 120 ALA A CA 1
ATOM 965 C C . ALA A 1 120 ? -7.921 10.193 1.171 1.00 91.81 120 ALA A C 1
ATOM 967 O O . ALA A 1 120 ? -7.078 10.581 0.358 1.00 91.81 120 ALA A O 1
ATOM 968 N N . ALA A 1 121 ? -7.639 10.048 2.469 1.00 95.19 121 ALA A N 1
ATOM 969 C CA . ALA A 1 121 ? -6.328 10.331 3.042 1.00 95.19 121 ALA A CA 1
ATOM 970 C C . ALA A 1 121 ? -5.227 9.420 2.469 1.00 95.19 121 ALA A C 1
ATOM 972 O O . ALA A 1 121 ? -4.148 9.916 2.143 1.00 95.19 121 ALA A O 1
ATOM 973 N N . PHE A 1 122 ? -5.502 8.126 2.246 1.00 92.12 122 PHE A N 1
ATOM 974 C CA . PHE A 1 122 ? -4.557 7.210 1.584 1.00 92.12 122 PHE A CA 1
ATOM 975 C C . PHE A 1 122 ? -4.162 7.718 0.196 1.00 92.12 122 PHE A C 1
ATOM 977 O O . PHE A 1 122 ? -2.974 7.834 -0.116 1.00 92.12 122 PHE A O 1
ATOM 984 N N . LYS A 1 123 ? -5.160 8.080 -0.620 1.00 85.25 123 LYS A N 1
ATOM 985 C CA . LYS A 1 123 ? -4.943 8.598 -1.978 1.00 85.25 123 LYS A CA 1
ATOM 986 C C . LYS A 1 123 ? -4.168 9.912 -1.961 1.00 85.25 123 LYS A C 1
ATOM 988 O O . LYS A 1 123 ? -3.198 10.052 -2.700 1.00 85.25 123 LYS A O 1
ATOM 993 N N . LYS A 1 124 ? -4.549 10.847 -1.084 1.00 85.50 124 LYS A N 1
ATOM 994 C CA . LYS A 1 124 ? -3.868 12.141 -0.920 1.00 85.50 124 LYS A CA 1
ATOM 995 C C . LYS A 1 124 ? -2.407 11.973 -0.494 1.00 85.50 124 LYS A C 1
ATOM 997 O O . LYS A 1 124 ? -1.547 12.715 -0.953 1.00 85.50 124 LYS A O 1
ATOM 1002 N N . ALA A 1 125 ? -2.115 10.975 0.337 1.00 85.38 125 ALA A N 1
ATOM 1003 C CA . ALA A 1 125 ? -0.759 10.622 0.749 1.00 85.38 125 ALA A CA 1
ATOM 1004 C C . ALA A 1 125 ? 0.031 9.843 -0.325 1.00 85.38 125 ALA A C 1
ATOM 1006 O O . ALA A 1 125 ? 1.172 9.442 -0.077 1.00 85.38 125 ALA A O 1
ATOM 1007 N N . GLY A 1 126 ? -0.542 9.624 -1.513 1.00 78.38 126 GLY A N 1
ATOM 1008 C CA . GLY A 1 126 ? 0.109 8.952 -2.636 1.00 78.38 126 GLY A CA 1
ATOM 1009 C C . GLY A 1 126 ? 0.196 7.433 -2.492 1.00 78.38 126 GLY A C 1
ATOM 1010 O O . GLY A 1 126 ? 1.008 6.813 -3.178 1.00 78.38 126 GLY A O 1
ATOM 1011 N N . PHE A 1 127 ? -0.595 6.825 -1.602 1.00 82.50 127 PHE A N 1
ATOM 1012 C CA . PHE A 1 127 ? -0.728 5.373 -1.559 1.00 82.50 127 PHE A CA 1
ATOM 1013 C C . PHE A 1 127 ? -1.622 4.884 -2.686 1.00 82.50 127 PHE A C 1
ATOM 1015 O O . PHE A 1 127 ? -2.701 5.419 -2.952 1.00 82.50 127 PHE A O 1
ATOM 1022 N N . PHE A 1 128 ? -1.190 3.797 -3.304 1.00 79.38 128 PHE A N 1
ATOM 1023 C CA . PHE A 1 128 ? -1.997 3.049 -4.240 1.00 79.38 128 PHE A CA 1
ATOM 1024 C C . PHE A 1 128 ? -2.746 1.934 -3.511 1.00 79.38 128 PHE A C 1
ATOM 1026 O O . PHE A 1 128 ? -2.132 1.125 -2.822 1.00 79.38 128 PHE A O 1
ATOM 1033 N N . ILE A 1 129 ? -4.066 1.872 -3.683 1.00 83.19 129 ILE A N 1
ATOM 1034 C CA . ILE A 1 129 ? -4.891 0.779 -3.158 1.00 83.19 129 ILE A CA 1
ATOM 1035 C C . ILE A 1 129 ? -4.864 -0.355 -4.181 1.00 83.19 129 ILE A C 1
ATOM 1037 O O . ILE A 1 129 ? -5.517 -0.264 -5.217 1.00 83.19 129 ILE A O 1
ATOM 1041 N N . MET A 1 130 ? -4.100 -1.406 -3.889 1.00 80.12 130 MET A N 1
ATOM 1042 C CA . MET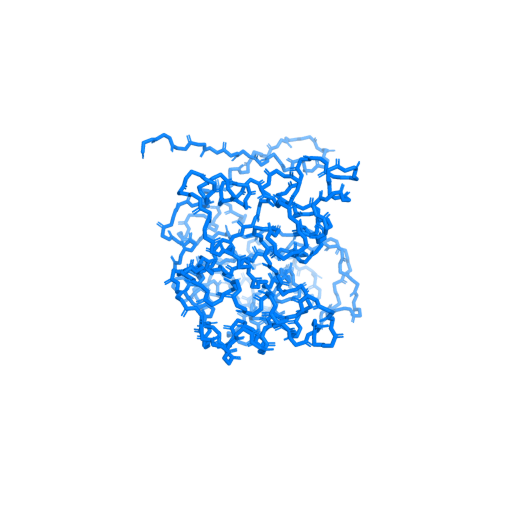 A 1 130 ? -3.928 -2.555 -4.777 1.00 80.12 130 MET A CA 1
ATOM 1043 C C . MET A 1 130 ? -5.140 -3.473 -4.774 1.00 80.12 130 MET A C 1
ATOM 1045 O O . MET A 1 130 ? -5.619 -3.885 -5.823 1.00 80.12 130 MET A O 1
ATOM 1049 N N . THR A 1 131 ? -5.643 -3.770 -3.585 1.00 83.25 131 THR A N 1
ATOM 1050 C CA . THR A 1 131 ? -6.881 -4.512 -3.388 1.00 83.25 131 THR A CA 1
ATOM 1051 C C . THR A 1 131 ? -7.481 -4.122 -2.047 1.00 83.25 131 THR A C 1
ATOM 1053 O O . THR A 1 131 ? -6.778 -3.610 -1.168 1.00 83.25 131 THR A O 1
ATOM 1056 N N . ARG A 1 132 ? -8.788 -4.336 -1.904 1.00 93.44 132 ARG A N 1
ATOM 1057 C CA . ARG A 1 132 ? -9.491 -4.182 -0.635 1.00 93.44 132 ARG A CA 1
ATOM 1058 C C . ARG A 1 132 ? -10.690 -5.113 -0.541 1.00 93.44 132 ARG A C 1
ATOM 1060 O O . ARG A 1 132 ? -11.290 -5.436 -1.566 1.00 93.44 132 ARG A O 1
ATOM 1067 N N . LYS A 1 133 ? -11.080 -5.482 0.677 1.00 92.00 133 LYS A N 1
ATOM 1068 C CA . LYS A 1 133 ? -12.321 -6.221 0.948 1.00 92.00 133 LYS A CA 1
ATOM 1069 C C . LYS A 1 133 ? -12.867 -5.915 2.337 1.00 92.00 133 LYS A C 1
ATOM 1071 O O . LYS A 1 133 ? -12.110 -5.575 3.240 1.00 92.00 133 LYS A O 1
ATOM 1076 N N . MET A 1 134 ? -14.178 -6.066 2.491 1.00 96.31 134 MET A N 1
ATOM 1077 C CA . MET A 1 134 ? -14.832 -6.115 3.797 1.00 96.31 134 MET A CA 1
ATOM 1078 C C . MET A 1 134 ? -14.908 -7.570 4.246 1.00 96.31 134 MET A C 1
ATOM 1080 O O . MET A 1 134 ? -15.459 -8.399 3.524 1.00 96.31 134 MET A O 1
ATOM 1084 N N . GLU A 1 135 ? -14.378 -7.881 5.423 1.00 95.50 135 GLU A N 1
ATOM 1085 C CA . GLU A 1 135 ? -14.378 -9.245 5.952 1.00 95.50 135 GLU A CA 1
ATOM 1086 C C . GLU A 1 135 ? -14.453 -9.241 7.478 1.00 95.50 135 GLU A C 1
ATOM 1088 O O . GLU A 1 135 ? -13.855 -8.397 8.145 1.00 95.50 135 GLU A O 1
ATOM 1093 N N . LYS A 1 136 ? -15.191 -10.200 8.043 1.00 96.94 136 LYS A N 1
ATOM 1094 C CA . LYS A 1 136 ? -15.144 -10.481 9.477 1.00 96.94 136 LYS A CA 1
ATOM 1095 C C . LYS A 1 136 ? -14.005 -11.463 9.737 1.00 96.94 136 LYS A C 1
ATOM 1097 O O . LYS A 1 136 ? -14.116 -12.628 9.368 1.00 96.94 136 LYS A O 1
ATOM 1102 N N . LEU A 1 137 ? -12.936 -10.975 10.360 1.00 96.94 137 LEU A N 1
ATOM 1103 C CA . LEU A 1 137 ? -11.756 -11.780 10.666 1.00 96.94 137 LEU A CA 1
ATOM 1104 C C . LEU A 1 137 ? -12.082 -12.861 11.704 1.00 96.94 137 LEU A C 1
ATOM 1106 O O . LEU A 1 137 ? -12.819 -12.624 12.665 1.00 96.94 137 LEU A O 1
ATOM 1110 N N . THR A 1 138 ? -11.509 -14.043 11.511 1.00 97.19 138 THR A N 1
ATOM 1111 C CA . THR A 1 138 ? -11.559 -15.157 12.468 1.00 97.19 138 THR A CA 1
ATOM 1112 C C . THR A 1 138 ? -10.624 -14.911 13.651 1.00 97.19 138 THR A C 1
ATOM 1114 O O . THR A 1 138 ? -9.656 -14.155 13.547 1.00 97.19 138 THR A O 1
ATOM 1117 N N . SER A 1 139 ? -10.884 -15.568 14.783 1.00 95.50 139 SER A N 1
ATOM 1118 C CA . SER A 1 139 ? -10.013 -15.482 15.960 1.00 95.50 139 SER A CA 1
ATOM 1119 C C . SER A 1 139 ? -8.586 -15.931 15.648 1.00 95.50 139 SER A C 1
ATOM 1121 O O . SER A 1 139 ? -7.637 -15.315 16.125 1.00 95.50 139 SER A O 1
ATOM 1123 N N . GLU A 1 140 ? -8.426 -16.945 14.799 1.00 96.12 140 GLU A N 1
ATOM 1124 C CA . GLU A 1 140 ? -7.134 -17.455 14.348 1.00 96.12 140 GLU A CA 1
ATOM 1125 C C . GLU A 1 140 ? -6.383 -16.419 13.504 1.00 96.12 140 GLU A C 1
ATOM 1127 O O . GLU A 1 140 ? -5.207 -16.162 13.765 1.00 96.12 140 GLU A O 1
ATOM 1132 N N . GLN A 1 141 ? -7.056 -15.778 12.538 1.00 96.19 141 GLN A N 1
ATOM 1133 C CA . GLN A 1 141 ? -6.455 -14.708 11.733 1.00 96.19 141 GLN A CA 1
ATOM 1134 C C . GLN A 1 141 ? -6.018 -13.536 12.615 1.00 96.19 141 GLN A C 1
ATOM 1136 O O . GLN A 1 141 ? -4.889 -13.070 12.496 1.00 96.19 141 GLN A O 1
ATOM 1141 N N . VAL A 1 142 ? -6.879 -13.067 13.526 1.00 96.12 142 VAL A N 1
ATOM 1142 C CA . VAL A 1 142 ? -6.528 -11.945 14.410 1.00 96.12 142 VAL A CA 1
ATOM 1143 C C . VAL A 1 142 ? -5.376 -12.321 15.343 1.00 96.12 142 VAL A C 1
ATOM 1145 O O . VAL A 1 142 ? -4.469 -11.514 15.526 1.00 96.12 142 VAL A O 1
ATOM 1148 N N . ALA A 1 143 ? -5.358 -13.532 15.904 1.00 95.12 143 ALA A N 1
ATOM 1149 C CA . ALA A 1 143 ? -4.265 -13.973 16.768 1.00 95.12 143 ALA A CA 1
ATOM 1150 C C . ALA A 1 143 ? -2.913 -13.986 16.034 1.00 95.12 143 ALA A C 1
ATOM 1152 O O . ALA A 1 143 ? -1.910 -13.576 16.617 1.00 95.12 143 ALA A O 1
ATOM 1153 N N . GLN A 1 144 ? -2.897 -14.403 14.762 1.00 94.06 144 GLN A N 1
ATOM 1154 C CA . GLN A 1 144 ? -1.700 -14.364 13.915 1.00 94.06 144 GLN A CA 1
ATOM 1155 C C . GLN A 1 144 ? -1.272 -12.926 13.595 1.00 94.06 144 GLN A C 1
ATOM 1157 O O . GLN A 1 144 ? -0.114 -12.582 13.809 1.00 94.06 144 GLN A O 1
ATOM 1162 N N . LEU A 1 145 ? -2.210 -12.070 13.173 1.00 93.44 145 LEU A N 1
ATOM 1163 C CA . LEU A 1 145 ? -1.939 -10.659 12.868 1.00 93.44 145 LEU A CA 1
ATOM 1164 C C . LEU A 1 145 ? -1.422 -9.884 14.091 1.00 93.44 145 LEU A C 1
ATOM 1166 O O . LEU A 1 145 ? -0.558 -9.024 13.972 1.00 93.44 145 LEU A O 1
ATOM 1170 N N . GLN A 1 146 ? -1.946 -10.191 15.279 1.00 91.69 146 GLN A N 1
ATOM 1171 C CA . GLN A 1 146 ? -1.644 -9.480 16.525 1.00 91.69 146 GLN A CA 1
ATOM 1172 C C . GLN A 1 146 ? -0.615 -10.210 17.393 1.00 91.69 146 GLN A C 1
ATOM 1174 O O . GLN A 1 146 ? -0.526 -9.944 18.592 1.00 91.69 146 GLN A O 1
ATOM 1179 N N . GLN A 1 147 ? 0.164 -11.140 16.834 1.00 91.50 147 GLN A N 1
ATOM 1180 C CA . GLN A 1 147 ? 1.097 -11.961 17.612 1.00 91.50 147 GLN A CA 1
ATOM 1181 C C . GLN A 1 147 ? 2.095 -11.116 18.424 1.00 91.50 147 GLN A C 1
ATOM 1183 O O . GLN A 1 147 ? 2.432 -11.465 19.555 1.00 91.50 147 GLN A O 1
ATOM 1188 N N . SER A 1 148 ? 2.515 -9.962 17.898 1.00 88.81 148 SER A N 1
ATOM 1189 C CA . SER A 1 148 ? 3.401 -9.007 18.583 1.00 88.81 148 SER A CA 1
ATOM 1190 C C . SER A 1 148 ? 2.810 -8.420 19.876 1.00 88.81 148 SER A C 1
ATOM 1192 O O . SER A 1 148 ? 3.556 -7.961 20.744 1.00 88.81 148 SER A O 1
ATOM 1194 N N . HIS A 1 149 ? 1.483 -8.453 20.032 1.00 90.00 149 HIS A N 1
ATOM 1195 C CA . HIS A 1 149 ? 0.763 -7.983 21.216 1.00 90.00 149 HIS A CA 1
ATOM 1196 C C . HIS A 1 149 ? 0.497 -9.098 22.237 1.00 90.00 149 HIS A C 1
ATOM 1198 O O . HIS A 1 149 ? -0.069 -8.829 23.300 1.00 90.00 149 HIS A O 1
ATOM 1204 N N . GLN A 1 150 ? 0.909 -10.340 21.962 1.00 92.50 150 GLN A N 1
ATOM 1205 C CA . GLN A 1 150 ? 0.710 -11.452 22.884 1.00 92.50 150 GLN A CA 1
ATOM 1206 C C . GLN A 1 150 ? 1.387 -11.170 24.238 1.00 92.50 150 GLN A C 1
ATOM 1208 O O . GLN A 1 150 ? 2.549 -10.773 24.312 1.00 92.50 150 GLN A O 1
ATOM 1213 N N . GLY A 1 151 ? 0.639 -11.370 25.327 1.00 92.94 151 GLY A N 1
ATOM 1214 C CA . GLY A 1 151 ? 1.107 -11.112 26.694 1.00 92.94 151 GLY A CA 1
ATOM 1215 C C . GLY A 1 151 ? 0.927 -9.669 27.181 1.00 92.94 151 GLY A C 1
ATOM 1216 O O . GLY A 1 151 ? 1.310 -9.370 28.308 1.00 92.94 151 GLY A O 1
ATOM 1217 N N . LYS A 1 152 ? 0.343 -8.772 26.376 1.00 93.19 152 LYS A N 1
ATOM 1218 C CA . LYS A 1 152 ? -0.120 -7.457 26.846 1.00 93.19 152 LYS A CA 1
ATOM 1219 C C . LYS A 1 152 ? -1.460 -7.592 27.575 1.00 93.19 152 LYS A C 1
ATOM 1221 O O . LYS A 1 152 ? -2.313 -8.364 27.144 1.00 93.19 152 LYS A O 1
ATOM 1226 N N . ASP A 1 153 ? -1.679 -6.780 28.609 1.00 94.88 153 ASP A N 1
ATOM 1227 C CA . ASP A 1 153 ? -2.906 -6.825 29.426 1.00 94.88 153 ASP A CA 1
ATOM 1228 C C . ASP A 1 153 ? -4.188 -6.604 28.601 1.00 94.88 153 ASP A C 1
ATOM 1230 O O . ASP A 1 153 ? -5.231 -7.183 28.891 1.00 94.88 153 ASP A O 1
ATOM 1234 N N . TYR A 1 154 ? -4.094 -5.823 27.521 1.00 92.38 154 TYR A N 1
ATOM 1235 C CA . TYR A 1 154 ? -5.198 -5.528 26.603 1.00 92.38 154 TYR A CA 1
ATOM 1236 C C . TYR A 1 154 ? -5.353 -6.540 25.452 1.00 92.38 154 TYR A C 1
ATOM 1238 O O . TYR A 1 154 ? -6.235 -6.379 24.611 1.00 92.38 154 TYR A O 1
ATOM 1246 N N . TYR A 1 155 ? -4.508 -7.575 25.360 1.00 94.50 155 TYR A N 1
ATOM 1247 C CA . TYR A 1 155 ? -4.472 -8.470 24.194 1.00 94.50 155 TYR A CA 1
ATOM 1248 C C . TYR A 1 155 ? -5.807 -9.184 23.953 1.00 94.50 155 TYR A C 1
ATOM 1250 O O . TYR A 1 155 ? -6.312 -9.202 22.834 1.00 94.50 155 TYR A O 1
ATOM 1258 N N . ASN A 1 156 ? -6.428 -9.714 25.009 1.00 95.62 156 ASN A N 1
ATOM 1259 C CA . ASN A 1 156 ? -7.719 -10.398 24.888 1.00 95.62 156 ASN A CA 1
ATOM 1260 C C . ASN A 1 156 ? -8.838 -9.439 24.457 1.00 95.62 156 ASN A C 1
ATOM 1262 O O . ASN A 1 156 ? -9.711 -9.814 23.676 1.00 95.62 156 ASN A O 1
ATOM 1266 N N . GLU A 1 157 ? -8.803 -8.195 24.936 1.00 96.25 157 GLU A N 1
ATOM 1267 C CA . GLU A 1 157 ? -9.750 -7.159 24.521 1.00 96.25 157 GLU A CA 1
ATOM 1268 C C . GLU A 1 157 ? -9.565 -6.806 23.040 1.00 96.25 157 GLU A C 1
ATOM 1270 O O . GLU A 1 157 ? -10.543 -6.732 22.299 1.00 96.25 157 GLU A O 1
ATOM 1275 N N . LEU A 1 158 ? -8.314 -6.698 22.581 1.00 94.75 158 LEU A N 1
ATOM 1276 C CA . LEU A 1 158 ? -7.978 -6.489 21.175 1.00 94.75 158 LEU A CA 1
ATOM 1277 C C . LEU A 1 158 ?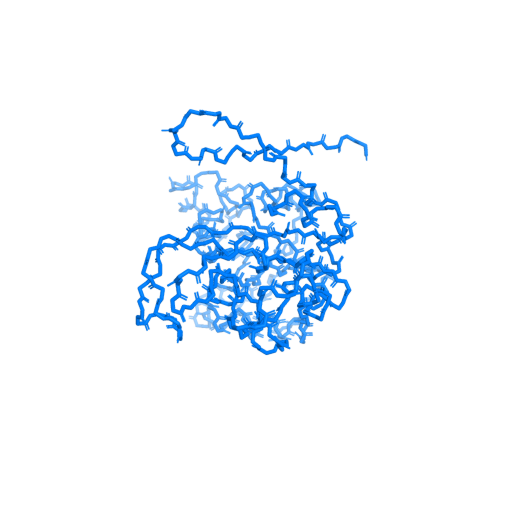 -8.501 -7.620 20.279 1.00 94.75 158 LEU A C 1
ATOM 1279 O O . LEU A 1 158 ? -9.112 -7.335 19.248 1.00 94.75 158 LEU A O 1
ATOM 1283 N N . LEU A 1 159 ? -8.321 -8.886 20.676 1.00 96.12 159 LEU A N 1
ATOM 1284 C CA . LEU A 1 159 ? -8.855 -10.029 19.926 1.00 96.12 159 LEU A CA 1
ATOM 1285 C C . LEU A 1 159 ? -10.387 -9.982 19.834 1.00 96.12 159 LEU A C 1
ATOM 1287 O O . LEU A 1 159 ? -10.954 -10.138 18.749 1.00 96.12 159 LEU A O 1
ATOM 1291 N N . ASN A 1 160 ? -11.057 -9.721 20.958 1.00 96.44 160 ASN A N 1
ATOM 1292 C CA . ASN A 1 160 ? -12.515 -9.610 21.010 1.00 96.44 160 ASN A CA 1
ATOM 1293 C C . ASN A 1 160 ? -13.027 -8.452 20.146 1.00 96.44 160 ASN A C 1
ATOM 1295 O O . ASN A 1 160 ? -14.010 -8.604 19.422 1.00 96.44 160 ASN A O 1
ATOM 1299 N N . TYR A 1 161 ? -12.350 -7.304 20.175 1.00 96.69 161 TYR A N 1
ATOM 1300 C CA . TYR A 1 161 ? -12.739 -6.148 19.380 1.00 96.69 161 TYR A CA 1
ATOM 1301 C C . TYR A 1 161 ? -12.578 -6.411 17.879 1.00 96.69 161 TYR A C 1
ATOM 1303 O O . TYR A 1 161 ? -13.527 -6.214 17.120 1.00 96.69 161 TYR A O 1
ATOM 1311 N N . MET A 1 162 ? -11.427 -6.928 17.446 1.00 96.25 162 MET A N 1
ATOM 1312 C CA . MET A 1 162 ? -11.144 -7.207 16.031 1.00 96.25 162 MET A CA 1
ATOM 1313 C C . MET A 1 162 ? -12.065 -8.280 15.427 1.00 96.25 162 MET A C 1
ATOM 1315 O O . MET A 1 162 ? -12.322 -8.256 14.226 1.00 96.25 162 MET A O 1
ATOM 1319 N N . THR A 1 163 ? -12.590 -9.194 16.250 1.00 97.12 163 THR A N 1
ATOM 1320 C CA . THR A 1 163 ? -13.539 -10.245 15.832 1.00 97.12 163 THR A CA 1
ATOM 1321 C C . THR A 1 163 ? -15.012 -9.867 16.047 1.00 97.12 163 THR A C 1
ATOM 1323 O O . THR A 1 163 ? -15.914 -10.613 15.652 1.00 97.12 163 THR A O 1
ATOM 1326 N N . SER A 1 164 ? -15.298 -8.697 16.634 1.00 97.12 164 SER A N 1
ATOM 1327 C CA . SER A 1 164 ? -16.668 -8.261 16.955 1.00 97.12 164 SER A CA 1
ATOM 1328 C C . SER A 1 164 ? -17.528 -7.978 15.716 1.00 97.12 164 SER A C 1
ATOM 1330 O O . SER A 1 164 ? -18.744 -8.175 15.741 1.00 97.12 164 SER A O 1
ATOM 1332 N N . GLY A 1 165 ? -16.908 -7.589 14.601 1.00 96.00 165 GLY A N 1
ATOM 1333 C CA . GLY A 1 165 ? -17.593 -7.193 13.375 1.00 96.00 165 GLY A CA 1
ATOM 1334 C C . GLY A 1 165 ? -16.667 -7.196 12.159 1.00 96.00 165 GLY A C 1
ATOM 1335 O O . GLY A 1 165 ? -15.510 -7.598 12.267 1.00 96.00 165 GLY A O 1
ATOM 1336 N N . PRO A 1 166 ? -17.176 -6.793 10.985 1.00 96.62 166 PRO A N 1
ATOM 1337 C CA . PRO A 1 166 ? -16.370 -6.732 9.777 1.00 96.62 166 PRO A CA 1
ATOM 1338 C C . PRO A 1 166 ? -15.385 -5.555 9.810 1.00 96.62 166 PRO A C 1
ATOM 1340 O O . PRO A 1 166 ? -15.735 -4.441 10.211 1.00 96.62 166 PRO A O 1
ATOM 1343 N N . SER A 1 167 ? -14.178 -5.817 9.322 1.00 97.56 167 SER A N 1
ATOM 1344 C CA . SER A 1 167 ? -13.107 -4.846 9.094 1.00 97.56 167 SER A CA 1
ATOM 1345 C C . SER A 1 167 ? -12.962 -4.570 7.596 1.00 97.56 167 SER A C 1
ATOM 1347 O O . SER A 1 167 ? -13.258 -5.443 6.774 1.00 97.56 167 SER A O 1
ATOM 1349 N N . GLU A 1 168 ? -12.488 -3.377 7.228 1.00 97.62 168 GLU A N 1
ATOM 1350 C CA . GLU A 1 168 ? -12.082 -3.093 5.842 1.00 97.62 168 GLU A CA 1
ATOM 1351 C C . GLU A 1 168 ? -10.574 -3.315 5.712 1.00 97.62 168 GLU A C 1
ATOM 1353 O O . GLU A 1 168 ? -9.775 -2.666 6.387 1.00 97.62 168 GLU A O 1
ATOM 1358 N N . LEU A 1 169 ? -10.189 -4.261 4.864 1.00 96.06 169 LEU A N 1
ATOM 1359 C CA . LEU A 1 169 ? -8.812 -4.705 4.675 1.00 96.06 169 LEU A CA 1
ATOM 1360 C C . LEU A 1 169 ? -8.284 -4.131 3.371 1.00 96.06 169 LEU A C 1
ATOM 1362 O O . LEU A 1 169 ? -8.972 -4.211 2.355 1.00 96.06 169 LEU A O 1
ATOM 1366 N N . PHE A 1 170 ? -7.061 -3.611 3.380 1.00 94.38 170 PHE A N 1
ATOM 1367 C CA . PHE A 1 170 ? -6.411 -3.013 2.219 1.00 94.38 170 PHE A CA 1
ATOM 1368 C C . PHE A 1 170 ? -4.997 -3.549 2.052 1.00 94.38 170 PHE A C 1
ATOM 1370 O O . PHE A 1 170 ? -4.255 -3.661 3.024 1.00 94.38 170 PHE A O 1
ATOM 1377 N N . VAL A 1 171 ? -4.588 -3.752 0.803 1.00 90.81 171 VAL A N 1
ATOM 1378 C CA . VAL A 1 171 ? -3.165 -3.797 0.456 1.00 90.81 171 VAL A CA 1
ATOM 1379 C C . VAL A 1 171 ? -2.795 -2.472 -0.184 1.00 90.81 171 VAL A C 1
ATOM 1381 O O . VAL A 1 171 ? -3.279 -2.146 -1.272 1.00 90.81 171 VAL A O 1
ATOM 1384 N N . LEU A 1 172 ? -1.958 -1.698 0.506 1.00 88.06 172 LEU A N 1
ATOM 1385 C CA . LEU A 1 172 ? -1.467 -0.416 0.013 1.00 88.06 172 LEU A CA 1
ATOM 1386 C C . LEU A 1 172 ? -0.051 -0.559 -0.533 1.00 88.06 172 LEU A C 1
ATOM 1388 O O . LEU A 1 172 ? 0.762 -1.298 0.018 1.00 88.06 172 LEU A O 1
ATOM 1392 N N . VAL A 1 173 ? 0.244 0.174 -1.604 1.00 82.88 173 VAL A N 1
ATOM 1393 C CA . VAL A 1 173 ? 1.539 0.143 -2.290 1.00 82.88 173 VAL A CA 1
ATOM 1394 C C . VAL A 1 173 ? 2.082 1.554 -2.436 1.00 82.88 173 VAL A C 1
ATOM 1396 O O . VAL A 1 173 ? 1.383 2.455 -2.907 1.00 82.88 173 VAL A O 1
ATOM 1399 N N . LYS A 1 174 ? 3.344 1.748 -2.050 1.00 78.69 174 LYS A N 1
ATOM 1400 C CA . LYS A 1 174 ? 4.083 3.001 -2.240 1.00 78.69 174 LYS A CA 1
ATOM 1401 C C . LYS A 1 174 ? 5.590 2.732 -2.179 1.00 78.69 174 LYS A C 1
ATOM 1403 O O . LYS A 1 174 ? 6.024 1.714 -1.651 1.00 78.69 174 LYS A O 1
ATOM 1408 N N . GLU A 1 175 ? 6.396 3.632 -2.730 1.00 74.69 175 GLU A N 1
ATOM 1409 C CA . GLU A 1 175 ? 7.823 3.674 -2.393 1.00 74.69 175 GLU A CA 1
ATOM 1410 C C . GLU A 1 175 ? 7.971 4.155 -0.939 1.00 74.69 175 GLU A C 1
ATOM 1412 O O . GLU A 1 175 ? 7.337 5.145 -0.560 1.00 74.69 175 GLU A O 1
ATOM 1417 N N . ASN A 1 176 ? 8.762 3.447 -0.123 1.00 77.31 176 ASN A N 1
ATOM 1418 C CA . ASN A 1 176 ? 8.879 3.685 1.324 1.00 77.31 176 ASN A CA 1
ATOM 1419 C C . ASN A 1 176 ? 7.494 3.745 2.008 1.00 77.31 176 ASN A C 1
ATOM 1421 O O . ASN A 1 176 ? 7.172 4.700 2.733 1.00 77.31 176 ASN A O 1
ATOM 1425 N N . ALA A 1 177 ? 6.633 2.768 1.701 1.00 84.81 177 ALA A N 1
ATOM 1426 C CA . ALA A 1 177 ? 5.265 2.689 2.201 1.00 84.81 177 ALA A CA 1
ATOM 1427 C C . ALA A 1 177 ? 5.235 2.691 3.728 1.00 84.81 177 ALA A C 1
ATOM 1429 O O . ALA A 1 177 ? 4.452 3.448 4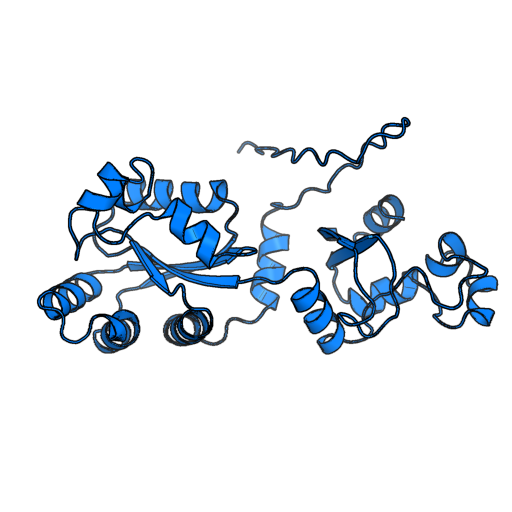.299 1.00 84.81 177 ALA A O 1
ATOM 1430 N N . SER A 1 178 ? 6.120 1.934 4.380 1.00 86.25 178 SER A N 1
ATOM 1431 C CA . SER A 1 178 ? 6.146 1.837 5.843 1.00 86.25 178 SER A CA 1
ATOM 1432 C C . SER A 1 178 ? 6.461 3.185 6.498 1.00 86.25 178 SER A C 1
ATOM 1434 O O . SER A 1 178 ? 5.765 3.606 7.421 1.00 86.25 178 SER A O 1
ATOM 1436 N N . GLN A 1 179 ? 7.441 3.927 5.972 1.00 86.25 179 GLN A N 1
ATOM 1437 C CA . GLN A 1 179 ? 7.782 5.260 6.482 1.00 86.25 179 GLN A CA 1
ATOM 1438 C C . GLN A 1 179 ? 6.666 6.280 6.214 1.00 86.25 179 GLN A C 1
ATOM 1440 O O . GLN A 1 179 ? 6.271 7.027 7.110 1.00 86.25 179 GLN A O 1
ATOM 1445 N N . SER A 1 180 ? 6.137 6.307 4.985 1.00 87.88 180 SER A N 1
ATOM 1446 C CA . SER A 1 180 ? 5.022 7.191 4.620 1.00 87.88 180 SER A CA 1
ATOM 1447 C C . SER A 1 180 ? 3.784 6.925 5.476 1.00 87.88 180 SER A C 1
ATOM 1449 O O . SER A 1 180 ? 3.020 7.838 5.777 1.00 87.88 180 SER A O 1
ATOM 1451 N N . TRP A 1 181 ? 3.578 5.665 5.857 1.00 91.94 181 TRP A N 1
ATOM 1452 C CA . TRP A 1 181 ? 2.428 5.244 6.633 1.00 91.94 181 TRP A CA 1
ATOM 1453 C C . TRP A 1 181 ? 2.515 5.734 8.074 1.00 91.94 181 TRP A C 1
ATOM 1455 O O . TRP A 1 181 ? 1.544 6.293 8.576 1.00 91.94 181 TRP A O 1
ATOM 1465 N N . GLN A 1 182 ? 3.681 5.609 8.714 1.00 90.12 182 GLN A N 1
ATOM 1466 C CA . GLN A 1 182 ? 3.902 6.102 10.079 1.00 90.12 182 GLN A CA 1
ATOM 1467 C C . GLN A 1 182 ? 3.550 7.587 10.224 1.00 90.12 182 GLN A C 1
ATOM 1469 O O . GLN A 1 182 ? 2.909 7.980 11.197 1.00 90.12 182 GLN A O 1
ATOM 1474 N N . GLN A 1 183 ? 3.914 8.397 9.227 1.00 90.44 183 GLN A N 1
ATOM 1475 C CA . GLN A 1 183 ? 3.586 9.824 9.196 1.00 90.44 183 GLN A CA 1
ATOM 1476 C C . GLN A 1 183 ? 2.079 10.081 9.061 1.00 90.44 183 GLN A C 1
ATOM 1478 O O . GLN A 1 183 ? 1.567 11.037 9.637 1.00 90.44 183 GLN A O 1
ATOM 1483 N N . LEU A 1 184 ? 1.369 9.237 8.309 1.00 94.50 184 LEU A N 1
ATOM 1484 C CA . LEU A 1 184 ? -0.066 9.375 8.072 1.00 94.50 184 LEU A CA 1
ATOM 1485 C C . LEU A 1 184 ? -0.905 8.907 9.272 1.00 94.50 184 LEU A C 1
ATOM 1487 O O . LEU A 1 184 ? -1.889 9.550 9.638 1.00 94.50 184 LEU A O 1
ATOM 1491 N N . VAL A 1 185 ? -0.540 7.772 9.868 1.00 94.50 185 VAL A N 1
ATOM 1492 C CA . VAL A 1 185 ? -1.370 7.090 10.870 1.00 94.50 185 VAL A CA 1
ATOM 1493 C C . VAL A 1 185 ? -1.128 7.594 12.294 1.00 94.50 185 VAL A C 1
ATOM 1495 O O . VAL A 1 185 ? -2.078 7.649 13.072 1.00 94.50 185 VAL A O 1
ATOM 1498 N N . GLY A 1 186 ? 0.101 8.016 12.614 1.00 94.00 186 GLY A N 1
ATOM 1499 C CA . GLY A 1 186 ? 0.501 8.456 13.953 1.00 94.00 186 GLY A CA 1
ATOM 1500 C C . GLY A 1 186 ? 0.749 7.313 14.958 1.00 94.00 186 GLY A C 1
ATOM 1501 O O . GLY A 1 186 ? 0.575 6.135 14.633 1.00 94.00 186 GLY A O 1
ATOM 1502 N N . PRO A 1 187 ? 1.180 7.634 16.193 1.00 93.94 187 PRO A N 1
ATOM 1503 C CA . PRO A 1 187 ? 1.398 6.661 17.272 1.00 93.94 187 PRO A CA 1
ATOM 1504 C C . PRO A 1 187 ? 0.194 5.744 17.535 1.00 93.94 187 PRO A C 1
ATOM 1506 O O . PRO A 1 187 ? -0.945 6.164 17.358 1.00 93.94 187 PRO A O 1
ATOM 1509 N N . ASP A 1 188 ? 0.437 4.513 18.005 1.00 91.81 188 ASP A N 1
ATOM 1510 C CA . ASP A 1 188 ? -0.629 3.531 18.297 1.00 91.81 188 ASP A CA 1
ATOM 1511 C C . ASP A 1 188 ? -1.634 4.019 19.346 1.00 91.81 188 ASP A C 1
ATOM 1513 O O . ASP A 1 188 ? -2.814 3.686 19.254 1.00 91.81 188 ASP A O 1
ATOM 1517 N N . ASP A 1 189 ? -1.149 4.787 20.324 1.00 94.12 189 ASP A N 1
ATOM 1518 C CA . ASP A 1 189 ? -1.933 5.418 21.382 1.00 94.12 189 ASP A CA 1
ATOM 1519 C C . ASP A 1 189 ? -2.541 6.734 20.871 1.00 94.12 189 ASP A C 1
ATOM 1521 O O . ASP A 1 189 ? -1.789 7.692 20.645 1.00 94.12 189 ASP A O 1
ATOM 1525 N N . PRO A 1 190 ? -3.877 6.823 20.719 1.00 95.00 190 PRO A N 1
ATOM 1526 C CA . PRO A 1 190 ? -4.534 8.038 20.250 1.00 95.00 190 PRO A CA 1
ATOM 1527 C C . PRO A 1 190 ? -4.225 9.269 21.107 1.00 95.00 190 PRO A C 1
ATOM 1529 O O . PRO A 1 190 ? -4.092 10.358 20.557 1.00 95.00 190 PRO A O 1
ATOM 1532 N N . ALA A 1 191 ? -4.026 9.121 22.423 1.00 95.88 191 ALA A N 1
ATOM 1533 C CA . ALA A 1 191 ? -3.692 10.253 23.288 1.00 95.88 191 ALA A CA 1
ATOM 1534 C C . ALA A 1 191 ? -2.327 10.857 22.917 1.00 95.88 191 ALA A C 1
ATOM 1536 O O . ALA A 1 191 ? -2.189 12.073 22.785 1.00 95.88 191 ALA A O 1
ATOM 1537 N N . LYS A 1 192 ? -1.332 10.001 22.647 1.00 96.50 192 LYS A N 1
ATOM 1538 C CA . LYS A 1 192 ? -0.014 10.430 22.146 1.00 96.50 192 LYS A CA 1
ATOM 1539 C C . LYS A 1 192 ? -0.085 10.942 20.715 1.00 96.50 192 LYS A C 1
ATOM 1541 O O . LYS A 1 192 ? 0.677 11.836 20.345 1.00 96.50 192 LYS A O 1
ATOM 1546 N N . ALA A 1 193 ? -0.967 10.373 19.896 1.00 96.25 193 ALA A N 1
ATOM 1547 C CA . ALA A 1 193 ? -1.175 10.832 18.532 1.00 96.25 193 ALA A CA 1
ATOM 1548 C C . ALA A 1 193 ? -1.739 12.255 18.505 1.00 96.25 193 ALA A C 1
ATOM 1550 O O . ALA A 1 193 ? -1.230 13.076 17.754 1.00 96.25 193 ALA A O 1
ATOM 1551 N N . VAL A 1 194 ? -2.705 12.584 19.368 1.00 96.50 194 VAL A N 1
ATOM 1552 C CA . VAL A 1 194 ? -3.236 13.951 19.503 1.00 96.50 194 VAL A CA 1
ATOM 1553 C C . VAL A 1 194 ? -2.139 14.947 19.888 1.00 96.50 194 VAL A C 1
ATOM 1555 O O . VAL A 1 194 ? -2.095 16.043 19.337 1.00 96.50 194 VAL A O 1
ATOM 1558 N N . GLU A 1 195 ? -1.229 14.570 20.788 1.00 96.38 195 GLU A N 1
ATOM 1559 C CA . GLU A 1 195 ? -0.136 15.445 21.230 1.00 96.38 195 GLU A CA 1
ATOM 1560 C C . GLU A 1 195 ? 0.947 15.644 20.153 1.00 96.38 195 GLU A C 1
ATOM 1562 O O . GLU A 1 195 ? 1.368 16.768 19.886 1.00 96.38 195 GLU A O 1
ATOM 1567 N N . SER A 1 196 ? 1.406 14.557 19.526 1.00 96.38 196 SER A N 1
ATOM 1568 C CA . SER A 1 196 ? 2.587 14.572 18.645 1.00 96.38 196 SER A CA 1
ATOM 1569 C C . SER A 1 196 ? 2.273 14.696 17.150 1.00 96.38 196 SER A C 1
ATOM 1571 O O . SER A 1 196 ? 3.114 15.158 16.380 1.00 96.38 196 SER A O 1
ATOM 1573 N N . ALA A 1 197 ? 1.077 14.286 16.726 1.00 96.00 197 ALA A N 1
ATOM 1574 C CA . ALA A 1 197 ? 0.635 14.257 15.335 1.00 96.00 197 ALA A CA 1
ATOM 1575 C C . ALA A 1 197 ? -0.894 14.483 15.241 1.00 96.00 197 ALA A C 1
ATOM 1577 O O . ALA A 1 197 ? -1.626 13.577 14.831 1.00 96.00 197 ALA A O 1
ATOM 1578 N N . PRO A 1 198 ? -1.408 15.676 15.606 1.00 95.81 198 PRO A N 1
ATOM 1579 C CA . PRO A 1 198 ? -2.845 15.938 15.795 1.00 95.81 198 PRO A CA 1
ATOM 1580 C C . PRO A 1 198 ? -3.711 15.740 14.542 1.00 95.81 198 PRO A C 1
ATOM 1582 O O . PRO A 1 198 ? -4.923 15.583 14.643 1.00 95.81 198 PRO A O 1
ATOM 1585 N N . THR A 1 199 ? -3.105 15.749 13.355 1.00 95.75 199 THR A N 1
ATOM 1586 C CA . THR A 1 199 ? -3.778 15.512 12.068 1.00 95.75 199 THR A CA 1
ATOM 1587 C C . THR A 1 199 ? -3.673 14.063 11.584 1.00 95.75 199 THR A C 1
ATOM 1589 O O . THR A 1 199 ? -4.137 13.751 10.487 1.00 95.75 199 THR A O 1
ATOM 1592 N N . SER A 1 200 ? -3.045 13.180 12.364 1.00 96.94 200 SER A N 1
ATOM 1593 C CA . SER A 1 200 ? -2.896 11.765 12.026 1.00 96.94 200 SER A CA 1
ATOM 1594 C C . SER A 1 200 ? -4.211 11.002 12.156 1.00 96.94 200 SER A C 1
ATOM 1596 O O . SER A 1 200 ? -5.098 11.372 12.926 1.00 96.94 200 SER A O 1
ATOM 1598 N N . LEU A 1 201 ? -4.340 9.894 11.426 1.00 96.69 201 LEU A N 1
ATOM 1599 C CA . LEU A 1 201 ? -5.588 9.129 11.414 1.00 96.69 201 LEU A CA 1
ATOM 1600 C C . LEU A 1 201 ? -5.969 8.591 12.804 1.00 96.69 201 LEU A C 1
ATOM 1602 O O . LEU A 1 201 ? -7.149 8.582 13.148 1.00 96.69 201 LEU A O 1
ATOM 1606 N N . ARG A 1 202 ? -4.998 8.193 13.636 1.00 96.50 202 ARG A N 1
ATOM 1607 C CA . ARG A 1 202 ? -5.280 7.740 15.010 1.00 96.50 202 ARG A CA 1
ATOM 1608 C C . ARG A 1 202 ? -5.652 8.883 15.946 1.00 96.50 202 ARG A C 1
ATOM 1610 O O . ARG A 1 202 ? -6.474 8.660 16.825 1.00 96.50 202 ARG A O 1
ATOM 1617 N N . ALA A 1 203 ? -5.125 10.090 15.737 1.00 96.81 203 ALA A N 1
ATOM 1618 C CA . ALA A 1 203 ? -5.564 11.272 16.481 1.00 96.81 203 ALA A CA 1
ATOM 1619 C C . ALA A 1 203 ? -7.011 11.667 16.138 1.00 96.81 203 ALA A C 1
ATOM 1621 O O . ALA A 1 203 ? -7.766 12.074 17.015 1.00 96.81 203 ALA A O 1
ATOM 1622 N N . LEU A 1 204 ? -7.402 11.531 14.867 1.00 96.69 204 LEU A N 1
ATOM 1623 C CA . LEU A 1 204 ? -8.727 11.930 14.384 1.00 96.69 204 LEU A CA 1
ATOM 1624 C C . LEU A 1 204 ? -9.821 10.895 14.680 1.00 96.69 204 LEU A C 1
ATOM 1626 O O . LEU A 1 204 ? -10.960 11.271 14.958 1.00 96.69 204 LEU A O 1
ATOM 1630 N N . TYR A 1 205 ? -9.498 9.601 14.600 1.00 96.69 205 TYR A N 1
ATOM 1631 C CA . TYR A 1 205 ? -10.498 8.525 14.636 1.00 96.69 205 TYR A CA 1
ATOM 1632 C C . TYR A 1 205 ? -10.309 7.521 15.781 1.00 96.69 205 TYR A C 1
ATOM 1634 O O . TYR A 1 205 ? -11.223 6.741 16.058 1.00 96.69 205 TYR A O 1
ATOM 1642 N N . GLY A 1 206 ? -9.150 7.513 16.443 1.00 95.19 206 GLY A N 1
ATOM 1643 C CA . GLY A 1 206 ? -8.864 6.612 17.555 1.00 95.19 206 GLY A CA 1
ATOM 1644 C C . GLY A 1 206 ? -9.481 7.085 18.872 1.00 95.19 206 GLY A C 1
ATOM 1645 O O . GLY A 1 206 ? -9.578 8.280 19.134 1.00 95.19 206 GLY A O 1
ATOM 1646 N N . LYS A 1 207 ? -9.896 6.134 19.715 1.00 93.88 207 LYS A N 1
ATOM 1647 C CA . LYS A 1 207 ? -10.473 6.405 21.045 1.00 93.88 207 LYS A CA 1
ATOM 1648 C C . LYS A 1 207 ? -9.532 6.023 22.184 1.00 93.88 207 LYS A C 1
ATOM 1650 O O . LYS A 1 207 ? -9.374 6.782 23.131 1.00 93.88 207 LYS A O 1
ATOM 1655 N N . ASP A 1 208 ? -8.909 4.856 22.074 1.00 93.88 208 ASP A N 1
ATOM 1656 C CA . ASP A 1 208 ? -7.952 4.307 23.035 1.00 93.88 208 ASP A CA 1
ATOM 1657 C C . ASP A 1 208 ? -7.010 3.309 22.331 1.00 93.88 208 ASP A C 1
ATOM 1659 O O . ASP A 1 208 ? -7.074 3.147 21.110 1.00 93.88 208 ASP A O 1
ATOM 1663 N N . LEU A 1 209 ? -6.127 2.651 23.090 1.00 91.44 209 LEU A N 1
ATOM 1664 C CA . LEU A 1 209 ? -5.140 1.692 22.574 1.00 91.44 209 LEU A CA 1
ATOM 1665 C C . LEU A 1 209 ? -5.757 0.511 21.803 1.00 91.44 209 LEU A C 1
ATOM 1667 O O . LEU A 1 209 ? -5.164 0.034 20.835 1.00 91.44 209 LEU A O 1
ATOM 1671 N N . VAL A 1 210 ? -6.935 0.031 22.206 1.00 93.38 210 VAL A N 1
ATOM 1672 C CA . VAL A 1 210 ? -7.632 -1.082 21.543 1.00 93.38 210 VAL A CA 1
ATOM 1673 C C . VAL A 1 210 ? -8.451 -0.555 20.363 1.00 93.38 210 VAL A C 1
ATOM 1675 O O . VAL A 1 210 ? -8.370 -1.089 19.250 1.00 93.38 210 VAL A O 1
ATOM 1678 N N . HIS A 1 211 ? -9.168 0.546 20.581 1.00 94.50 211 HIS A N 1
ATOM 1679 C CA . HIS A 1 211 ? -10.085 1.204 19.653 1.00 94.50 211 HIS A CA 1
ATOM 1680 C C . HIS A 1 211 ? -9.419 2.360 18.891 1.00 94.50 211 HIS A C 1
ATOM 1682 O O . HIS A 1 211 ? -9.998 3.434 18.720 1.00 94.50 211 HIS A O 1
ATOM 1688 N N . ASN A 1 212 ? -8.198 2.153 18.400 1.00 93.12 212 ASN A N 1
ATOM 1689 C CA . ASN A 1 212 ? -7.419 3.168 17.679 1.00 93.12 212 ASN A CA 1
ATOM 1690 C C . ASN A 1 212 ? -7.774 3.297 16.181 1.00 93.12 212 ASN A C 1
ATOM 1692 O O . ASN A 1 212 ? -6.996 3.860 15.417 1.00 93.12 212 ASN A O 1
ATOM 1696 N N . ALA A 1 213 ? -8.937 2.788 15.760 1.00 93.44 213 ALA A N 1
ATOM 1697 C CA . ALA A 1 213 ? -9.487 2.803 14.396 1.00 93.44 213 ALA A CA 1
ATOM 1698 C C . ALA A 1 213 ? -8.709 2.036 13.310 1.00 93.44 213 ALA A C 1
ATOM 1700 O O . ALA A 1 213 ? -9.341 1.419 12.452 1.00 93.44 213 ALA A O 1
ATOM 1701 N N . ILE A 1 214 ? -7.376 2.071 13.307 1.00 94.00 214 ILE A N 1
ATOM 1702 C CA . ILE A 1 214 ? -6.555 1.583 12.195 1.00 94.00 214 ILE A CA 1
ATOM 1703 C C . ILE A 1 214 ? -5.347 0.804 12.704 1.00 94.00 214 ILE A C 1
ATOM 1705 O O . ILE A 1 214 ? -4.614 1.260 13.589 1.00 94.00 214 ILE A O 1
ATOM 1709 N N . ASP A 1 215 ? -5.114 -0.339 12.069 1.00 91.88 215 ASP A N 1
ATOM 1710 C CA . ASP A 1 215 ? -3.958 -1.192 12.293 1.00 91.88 215 ASP A CA 1
ATOM 1711 C C . ASP A 1 215 ? -3.157 -1.465 11.009 1.00 91.88 215 ASP A C 1
ATOM 1713 O O . ASP A 1 215 ? -3.673 -1.295 9.898 1.00 91.88 215 ASP A O 1
ATOM 1717 N N . VAL A 1 216 ? -1.881 -1.832 11.163 1.00 87.50 216 VAL A N 1
ATOM 1718 C CA . VAL A 1 216 ? -0.944 -1.999 10.045 1.00 87.50 216 VAL A CA 1
ATOM 1719 C C . VAL A 1 216 ? 0.152 -3.031 10.315 1.00 87.50 216 VAL A C 1
ATOM 1721 O O . VAL A 1 216 ? 0.782 -3.047 11.370 1.00 87.50 216 VAL A O 1
ATOM 1724 N N . SER A 1 217 ? 0.493 -3.792 9.281 1.00 83.56 217 SER A N 1
ATOM 1725 C CA . SER A 1 217 ? 1.714 -4.599 9.246 1.00 83.56 217 SER A CA 1
ATOM 1726 C C . SER A 1 217 ? 2.814 -3.810 8.531 1.00 83.56 217 SER A C 1
ATOM 1728 O O . SER A 1 217 ? 2.815 -3.718 7.303 1.00 83.56 217 SER A O 1
ATOM 1730 N N . MET A 1 218 ? 3.709 -3.163 9.292 1.00 71.31 218 MET A N 1
ATOM 1731 C CA . MET A 1 218 ? 4.744 -2.257 8.745 1.00 71.31 218 MET A CA 1
ATOM 1732 C C . MET A 1 218 ? 6.090 -2.931 8.451 1.00 71.31 218 MET A C 1
ATOM 1734 O O . MET A 1 218 ? 6.877 -2.389 7.673 1.00 71.31 218 MET A O 1
ATOM 1738 N N . ASP A 1 219 ? 6.389 -4.065 9.085 1.00 84.12 219 ASP A N 1
ATOM 1739 C CA . ASP A 1 219 ? 7.593 -4.839 8.771 1.00 84.12 219 ASP A CA 1
ATOM 1740 C C . ASP A 1 219 ? 7.417 -5.543 7.420 1.00 84.12 219 ASP A C 1
ATOM 1742 O O . ASP A 1 219 ? 6.355 -6.091 7.147 1.00 84.12 219 ASP A O 1
ATOM 1746 N N . VAL A 1 220 ? 8.435 -5.513 6.557 1.00 80.38 220 VAL A N 1
ATOM 1747 C CA . VAL A 1 220 ? 8.315 -5.992 5.169 1.00 80.38 220 VAL A CA 1
ATOM 1748 C C . VAL A 1 220 ? 8.026 -7.491 5.104 1.00 80.38 220 VAL A C 1
ATOM 1750 O O . VAL A 1 220 ? 7.248 -7.923 4.251 1.00 80.38 220 VAL A O 1
ATOM 1753 N N . GLU A 1 221 ? 8.643 -8.293 5.971 1.00 85.00 221 GLU A N 1
ATOM 1754 C CA . GLU A 1 221 ? 8.412 -9.738 5.988 1.00 85.00 221 GLU A CA 1
ATOM 1755 C C . GLU A 1 221 ? 7.068 -10.060 6.641 1.00 85.00 221 GLU A C 1
ATOM 1757 O O . GLU A 1 221 ? 6.297 -10.853 6.098 1.00 85.00 221 GLU A O 1
ATOM 1762 N N . GLN A 1 222 ? 6.728 -9.372 7.732 1.00 88.00 222 GLN A N 1
ATOM 1763 C CA . GLN A 1 222 ? 5.419 -9.499 8.367 1.00 88.00 222 GLN A CA 1
ATOM 1764 C C . GLN A 1 222 ? 4.285 -9.114 7.409 1.00 88.00 222 GLN A C 1
ATOM 1766 O O . GLN A 1 222 ? 3.332 -9.866 7.246 1.00 88.00 222 GLN A O 1
ATOM 1771 N N . ALA A 1 223 ? 4.418 -7.993 6.697 1.00 88.75 223 ALA A N 1
ATOM 1772 C CA . ALA A 1 223 ? 3.438 -7.528 5.727 1.00 88.75 223 ALA A CA 1
ATOM 1773 C C . ALA A 1 223 ? 3.219 -8.550 4.609 1.00 88.75 223 ALA A C 1
ATOM 1775 O O . ALA A 1 223 ? 2.081 -8.773 4.211 1.00 88.75 223 ALA A O 1
ATOM 1776 N N . LYS A 1 224 ? 4.274 -9.213 4.114 1.00 88.12 224 LYS A N 1
ATOM 1777 C CA . LYS A 1 224 ? 4.124 -10.291 3.121 1.00 88.12 224 LYS A CA 1
ATOM 1778 C C . LYS A 1 224 ? 3.304 -11.455 3.672 1.00 88.12 224 LYS A C 1
ATOM 1780 O O . LYS A 1 224 ? 2.389 -11.910 2.988 1.00 88.12 224 LYS A O 1
ATOM 1785 N N . ASN A 1 225 ? 3.619 -11.912 4.884 1.00 91.19 225 ASN A N 1
ATOM 1786 C CA . ASN A 1 225 ? 2.915 -13.024 5.526 1.00 91.19 225 ASN A CA 1
ATOM 1787 C C . ASN A 1 225 ? 1.450 -12.673 5.798 1.00 91.19 225 ASN A C 1
ATOM 1789 O O . ASN A 1 225 ? 0.563 -13.458 5.477 1.00 91.19 225 ASN A O 1
ATOM 1793 N N . ASP A 1 226 ? 1.191 -11.470 6.302 1.00 93.94 226 ASP A N 1
ATOM 1794 C CA . ASP A 1 226 ? -0.153 -11.003 6.634 1.00 93.94 226 ASP A CA 1
ATOM 1795 C C . ASP A 1 226 ? -1.001 -10.762 5.382 1.00 93.94 226 ASP A C 1
ATOM 1797 O O . ASP A 1 226 ? -2.182 -11.113 5.341 1.00 93.94 226 ASP A O 1
ATOM 1801 N N . ILE A 1 227 ? -0.400 -10.219 4.317 1.00 92.62 227 ILE A N 1
ATOM 1802 C CA . ILE A 1 227 ? -1.059 -10.108 3.012 1.00 92.62 227 ILE A CA 1
ATOM 1803 C C . ILE A 1 227 ? -1.420 -11.501 2.495 1.00 92.62 227 ILE A C 1
ATOM 1805 O O . ILE A 1 227 ? -2.552 -11.687 2.058 1.00 92.62 227 ILE A O 1
ATOM 1809 N N . HIS A 1 228 ? -0.510 -12.477 2.566 1.00 92.50 228 HIS A N 1
ATOM 1810 C CA . HIS A 1 228 ? -0.792 -13.841 2.117 1.00 92.50 228 HIS A CA 1
ATOM 1811 C C . HIS A 1 228 ? -1.875 -14.518 2.972 1.00 92.50 228 HIS A C 1
ATOM 1813 O O . HIS A 1 228 ? -2.782 -15.142 2.428 1.00 92.50 228 HIS A O 1
ATOM 1819 N N . LEU A 1 229 ? -1.849 -14.334 4.295 1.00 93.50 229 LEU A N 1
ATOM 1820 C CA . LEU A 1 229 ? -2.865 -14.855 5.213 1.00 93.50 229 LEU A CA 1
ATOM 1821 C C . LEU A 1 229 ? -4.276 -14.364 4.857 1.00 93.50 229 LEU A C 1
ATOM 1823 O O . LEU A 1 229 ? -5.242 -15.122 4.939 1.00 93.50 229 LEU A O 1
ATOM 1827 N N . ILE A 1 230 ? -4.402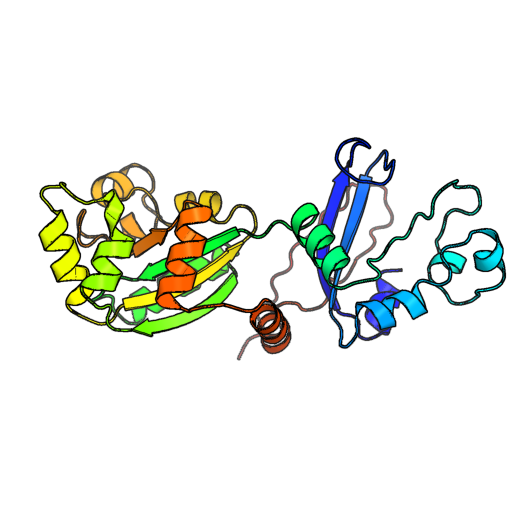 -13.091 4.481 1.00 93.75 230 ILE A N 1
ATOM 1828 C CA . ILE A 1 230 ? -5.699 -12.462 4.227 1.00 93.75 230 ILE A CA 1
ATOM 1829 C C . ILE A 1 230 ? -6.131 -12.587 2.768 1.00 93.75 230 ILE A C 1
ATOM 1831 O O . ILE A 1 230 ? -7.297 -12.864 2.493 1.00 93.75 230 ILE A O 1
ATOM 1835 N N . PHE A 1 231 ? -5.236 -12.338 1.820 1.00 89.12 231 PHE A N 1
ATOM 1836 C CA . PHE A 1 231 ? -5.557 -12.210 0.398 1.00 89.12 231 PHE A CA 1
ATOM 1837 C C . PHE A 1 231 ? -5.004 -13.350 -0.463 1.00 89.12 231 PHE A C 1
ATOM 1839 O O . PHE A 1 231 ? -5.319 -13.404 -1.651 1.00 89.12 231 PHE A O 1
ATOM 1846 N N . GLY A 1 232 ? -4.220 -14.262 0.111 1.00 89.31 232 GLY A N 1
ATOM 1847 C CA . GLY A 1 232 ? -3.497 -15.280 -0.641 1.00 89.31 232 GLY A CA 1
ATOM 1848 C C . GLY A 1 232 ? -2.398 -14.680 -1.517 1.00 89.31 232 GLY A C 1
ATOM 1849 O O . GLY A 1 232 ? -1.868 -13.595 -1.257 1.00 89.31 232 GLY A O 1
ATOM 1850 N N . ASP A 1 233 ? -2.053 -15.398 -2.581 1.00 80.38 233 ASP A N 1
ATOM 1851 C CA . ASP A 1 233 ? -1.056 -14.942 -3.542 1.00 80.38 233 ASP A CA 1
ATOM 1852 C C . ASP A 1 233 ? -1.631 -13.846 -4.441 1.00 80.38 233 ASP A C 1
ATOM 1854 O O . ASP A 1 233 ? -2.381 -14.098 -5.382 1.00 80.38 233 ASP A O 1
ATOM 1858 N N . LEU A 1 234 ? -1.245 -12.604 -4.154 1.00 72.38 234 LEU A N 1
ATOM 1859 C CA . LEU A 1 234 ? -1.586 -11.458 -4.987 1.00 72.38 234 LEU A CA 1
ATOM 1860 C C . LEU A 1 234 ? -0.591 -11.323 -6.138 1.00 72.38 234 LEU A C 1
ATOM 1862 O O . LEU A 1 234 ? 0.546 -10.858 -5.964 1.00 72.38 234 LEU A O 1
ATOM 1866 N N . ASP A 1 235 ? -1.032 -11.723 -7.329 1.00 60.88 235 ASP A N 1
ATOM 1867 C CA . ASP A 1 235 ? -0.200 -11.688 -8.522 1.00 60.88 235 ASP A CA 1
ATOM 1868 C C . ASP A 1 235 ? -0.013 -10.250 -9.041 1.00 60.88 235 ASP A C 1
ATOM 1870 O O . ASP A 1 235 ? -0.913 -9.406 -9.018 1.00 60.88 235 ASP A O 1
ATOM 1874 N N . ARG A 1 236 ? 1.190 -9.945 -9.541 1.00 55.91 236 ARG A N 1
ATOM 1875 C CA . ARG A 1 236 ? 1.567 -8.587 -9.989 1.00 55.91 236 ARG A CA 1
ATOM 1876 C C . ARG A 1 236 ? 0.717 -8.069 -11.159 1.00 55.91 236 ARG A C 1
ATOM 1878 O O . ARG A 1 236 ? 0.721 -6.867 -11.421 1.00 55.91 236 ARG A O 1
ATOM 1885 N N . GLU A 1 237 ? 0.010 -8.945 -11.869 1.00 50.47 237 GLU A N 1
ATOM 1886 C CA . GLU A 1 237 ? -0.818 -8.568 -13.019 1.00 50.47 237 GLU A CA 1
ATOM 1887 C C . GLU A 1 237 ? -2.122 -7.858 -12.641 1.00 50.47 237 GLU A C 1
ATOM 1889 O O . GLU A 1 237 ? -2.566 -6.989 -13.390 1.00 50.47 237 GLU A O 1
ATOM 1894 N N . GLU A 1 238 ? -2.710 -8.127 -11.474 1.00 47.72 238 GLU A N 1
ATOM 1895 C CA . GLU A 1 238 ? -3.935 -7.428 -11.050 1.00 47.72 238 GLU A CA 1
ATOM 1896 C C . GLU A 1 238 ? -3.662 -5.949 -10.754 1.00 47.72 238 GLU A C 1
ATOM 1898 O O . GLU A 1 238 ? -4.422 -5.072 -11.168 1.00 47.72 238 GLU A O 1
ATOM 1903 N N . VAL A 1 239 ? -2.499 -5.661 -10.160 1.00 48.59 239 VAL A N 1
ATOM 1904 C CA . VAL A 1 239 ? -1.954 -4.303 -9.985 1.00 48.59 239 VAL A CA 1
ATOM 1905 C C . VAL A 1 239 ? -1.855 -3.596 -11.337 1.00 48.59 239 VAL A C 1
ATOM 1907 O O . VAL A 1 239 ? -2.271 -2.451 -11.494 1.00 48.59 239 VAL A O 1
ATOM 1910 N N . PHE A 1 240 ? -1.345 -4.304 -12.345 1.00 48.97 240 PHE A N 1
ATOM 1911 C CA . PHE A 1 240 ? -1.149 -3.804 -13.702 1.00 48.97 240 PHE A CA 1
ATOM 1912 C C . PHE A 1 240 ? -2.474 -3.519 -14.433 1.00 48.97 240 PHE A C 1
ATOM 1914 O O . PHE A 1 240 ? -2.620 -2.463 -15.054 1.00 48.97 240 PHE A O 1
ATOM 1921 N N . PHE A 1 241 ? -3.466 -4.411 -14.336 1.00 43.09 241 PHE A N 1
ATOM 1922 C CA . PHE A 1 241 ? -4.799 -4.191 -14.908 1.00 43.09 241 PHE A CA 1
ATOM 1923 C C . PHE A 1 241 ? -5.549 -3.058 -14.202 1.00 43.09 241 PHE A C 1
ATOM 1925 O O . PHE A 1 241 ? -6.187 -2.236 -14.867 1.00 43.09 241 PHE A O 1
ATOM 1932 N N . PHE A 1 242 ? -5.414 -2.954 -12.880 1.00 43.62 242 PHE A N 1
ATOM 1933 C CA . PHE A 1 242 ? -5.998 -1.866 -12.105 1.00 43.62 242 PHE A CA 1
ATOM 1934 C C . PHE A 1 242 ? -5.438 -0.501 -12.532 1.00 43.62 242 PHE A C 1
ATOM 1936 O O . PHE A 1 242 ? -6.221 0.412 -12.804 1.00 43.62 242 PHE A O 1
ATOM 1943 N N . LEU A 1 243 ? -4.109 -0.370 -12.675 1.00 43.84 243 LEU A N 1
ATOM 1944 C CA . LEU A 1 243 ? -3.445 0.870 -13.111 1.00 43.84 243 LEU A CA 1
ATOM 1945 C C . LEU A 1 243 ? -3.949 1.354 -14.479 1.00 43.84 243 LEU A C 1
ATOM 1947 O O . LEU A 1 243 ? -4.121 2.553 -14.689 1.00 43.84 243 LEU A O 1
ATOM 1951 N N . LYS A 1 244 ? -4.244 0.420 -15.389 1.00 39.91 244 LYS A N 1
ATOM 1952 C CA . LYS A 1 244 ? -4.840 0.709 -16.699 1.00 39.91 244 LYS A CA 1
ATOM 1953 C C . LYS A 1 244 ? -6.321 1.104 -16.602 1.00 39.91 244 LYS A C 1
ATOM 1955 O O . LYS A 1 244 ? -6.771 1.964 -17.349 1.00 39.91 244 LYS A O 1
ATOM 1960 N N . SER A 1 245 ? -7.084 0.476 -15.705 1.00 35.84 245 SER A N 1
ATOM 1961 C CA . SER A 1 245 ? -8.549 0.619 -15.627 1.00 35.84 245 SER A CA 1
ATOM 1962 C C . SER A 1 245 ? -9.048 1.957 -15.073 1.00 35.84 245 SER A C 1
ATOM 1964 O O . SER A 1 245 ? -10.210 2.301 -15.274 1.00 35.84 245 SER A O 1
ATOM 1966 N N . LYS A 1 246 ? -8.203 2.707 -14.357 1.00 36.41 246 LYS A N 1
ATOM 1967 C CA . LYS A 1 246 ? -8.633 3.902 -13.621 1.00 36.41 246 LYS A CA 1
ATOM 1968 C C . LYS A 1 246 ? -8.274 5.242 -14.266 1.00 36.41 246 LYS A C 1
ATOM 1970 O O . LYS A 1 246 ? -8.605 6.258 -13.673 1.00 36.41 246 LYS A O 1
ATOM 1975 N N . ASN A 1 247 ? -7.597 5.284 -15.420 1.00 39.69 247 ASN A N 1
ATOM 1976 C CA . ASN A 1 247 ? -7.071 6.539 -16.000 1.00 39.69 247 ASN A CA 1
ATOM 1977 C C . ASN A 1 247 ? -6.268 7.406 -14.995 1.00 39.69 247 ASN A C 1
ATOM 1979 O O . ASN A 1 247 ? -6.047 8.589 -15.226 1.00 39.69 247 ASN A O 1
ATOM 1983 N N . ILE A 1 248 ? -5.774 6.818 -13.894 1.00 39.97 248 ILE A N 1
ATOM 1984 C CA . ILE A 1 248 ? -5.000 7.510 -12.842 1.00 39.97 248 ILE A CA 1
ATOM 1985 C C . ILE A 1 248 ? -3.583 7.876 -13.337 1.00 39.97 248 ILE A C 1
ATOM 1987 O O . ILE A 1 248 ? -2.830 8.559 -12.653 1.00 39.97 248 ILE A O 1
ATOM 1991 N N . TYR A 1 249 ? -3.234 7.491 -14.565 1.00 37.88 249 TYR A N 1
ATOM 1992 C CA . TYR A 1 249 ? -2.042 7.949 -15.268 1.00 37.88 249 TYR A CA 1
ATOM 1993 C C . TYR A 1 249 ? -2.439 8.520 -16.629 1.00 37.88 249 TYR A C 1
ATOM 1995 O O . TYR A 1 249 ? -2.334 7.846 -17.654 1.00 37.88 249 TYR A O 1
ATOM 2003 N N . ASN A 1 250 ? -2.898 9.772 -16.641 1.00 34.38 250 ASN A N 1
ATOM 2004 C CA . ASN A 1 250 ? -2.866 10.555 -17.869 1.00 34.38 250 ASN A CA 1
ATOM 2005 C C . ASN A 1 250 ? -1.406 10.901 -18.178 1.00 34.38 250 ASN A C 1
ATOM 2007 O O . ASN A 1 250 ? -0.621 11.223 -17.288 1.00 34.38 250 ASN A O 1
ATOM 2011 N N . SER A 1 251 ? -1.044 10.775 -19.451 1.00 36.44 251 SER A N 1
ATOM 2012 C CA . SER A 1 251 ? 0.268 11.098 -20.005 1.00 36.44 251 SER A CA 1
ATOM 2013 C C . SER A 1 251 ? 0.867 12.362 -19.380 1.00 36.44 251 SER A C 1
ATOM 2015 O O . SER A 1 251 ? 0.277 13.435 -19.489 1.00 36.44 251 SER A O 1
ATOM 2017 N N . MET A 1 252 ? 2.062 12.256 -18.799 1.00 31.73 252 MET A N 1
ATOM 2018 C CA . MET A 1 252 ? 2.889 13.428 -18.504 1.00 31.73 252 MET A CA 1
ATOM 2019 C C . MET A 1 252 ? 3.105 14.178 -19.840 1.00 31.73 252 MET A C 1
ATOM 2021 O O . MET A 1 252 ? 3.630 13.638 -20.821 1.00 31.73 252 MET A O 1
ATOM 2025 N N . SER A 1 253 ? 2.637 15.418 -19.932 1.00 31.02 253 SER A N 1
ATOM 2026 C CA . SER A 1 253 ? 3.032 16.316 -21.013 1.00 31.02 253 SER A CA 1
ATOM 2027 C C . SER A 1 253 ? 4.390 16.896 -20.643 1.00 31.02 253 SER A C 1
ATOM 2029 O O . SER A 1 253 ? 4.511 17.638 -19.673 1.00 31.02 253 SER A O 1
ATOM 2031 N N . ILE A 1 254 ? 5.425 16.532 -21.394 1.00 30.56 254 ILE A N 1
ATOM 2032 C CA . ILE A 1 254 ? 6.742 17.153 -21.259 1.00 30.56 254 ILE A CA 1
ATOM 2033 C C . ILE A 1 254 ? 6.648 18.530 -21.920 1.00 30.56 254 ILE A C 1
ATOM 2035 O O . ILE A 1 254 ? 6.656 18.609 -23.149 1.00 30.56 254 ILE A O 1
ATOM 2039 N N . SER A 1 255 ? 6.572 19.599 -21.127 1.00 26.59 255 SER A N 1
ATOM 2040 C CA . SER A 1 255 ? 6.964 20.927 -21.605 1.00 26.59 255 SER A CA 1
ATOM 2041 C C . SER A 1 255 ? 8.483 21.025 -21.508 1.00 26.59 255 SER A C 1
ATOM 2043 O O . SER A 1 255 ? 9.052 21.016 -20.420 1.00 26.59 255 SER A O 1
ATOM 2045 N N . LEU A 1 256 ? 9.146 21.041 -22.664 1.00 26.91 256 LEU A N 1
ATOM 2046 C CA . LEU A 1 256 ? 10.567 21.360 -22.780 1.00 26.91 256 LEU A CA 1
ATOM 2047 C C . LEU A 1 256 ? 10.700 22.880 -22.692 1.00 26.91 256 LEU A C 1
ATOM 2049 O O . LEU A 1 256 ? 10.403 23.560 -23.671 1.00 26.91 256 LEU A O 1
ATOM 2053 N N . ASP A 1 257 ? 11.126 23.408 -21.547 1.00 26.84 257 ASP A N 1
ATOM 2054 C CA . ASP A 1 257 ? 11.506 24.817 -21.466 1.00 26.84 257 ASP A CA 1
ATOM 2055 C C . ASP A 1 257 ? 12.965 24.962 -21.923 1.00 26.84 257 ASP A C 1
ATOM 2057 O O . ASP A 1 257 ? 13.865 24.285 -21.422 1.00 26.84 257 ASP A O 1
ATOM 2061 N N . ALA A 1 258 ? 13.193 25.793 -22.939 1.00 30.30 258 ALA A N 1
ATOM 2062 C CA . ALA A 1 258 ? 14.417 25.830 -23.748 1.00 30.30 258 ALA A CA 1
ATOM 2063 C C . ALA A 1 258 ? 15.635 26.497 -23.070 1.00 30.30 258 ALA A C 1
ATOM 2065 O O . ALA A 1 258 ? 16.544 26.962 -23.756 1.00 30.30 258 ALA A O 1
ATOM 2066 N N . HIS A 1 259 ? 15.688 26.556 -21.739 1.00 27.84 259 HIS A N 1
ATOM 2067 C CA . HIS A 1 259 ? 16.730 27.289 -21.021 1.00 27.84 259 HIS A CA 1
ATOM 2068 C C . HIS A 1 259 ? 17.179 26.567 -19.749 1.00 27.84 259 HIS A C 1
ATOM 2070 O O . HIS A 1 259 ? 16.627 26.827 -18.686 1.00 27.84 259 HIS A O 1
ATOM 2076 N N . ASP A 1 260 ? 18.179 25.684 -19.885 1.00 31.61 260 ASP A N 1
ATOM 2077 C CA . ASP A 1 260 ? 19.214 25.268 -18.907 1.00 31.61 260 ASP A CA 1
ATOM 2078 C C . ASP A 1 260 ? 18.918 25.399 -17.391 1.00 31.61 260 ASP A C 1
ATOM 2080 O O . ASP A 1 260 ? 19.792 25.718 -16.581 1.00 31.61 260 ASP A O 1
ATOM 2084 N N . LYS A 1 261 ? 17.695 25.093 -16.956 1.00 24.95 261 LYS A N 1
ATOM 2085 C CA . LYS A 1 261 ? 17.334 24.921 -15.546 1.00 24.95 261 LYS A CA 1
ATOM 2086 C C . LYS A 1 261 ? 17.090 23.439 -15.260 1.00 24.95 261 LYS A C 1
ATOM 2088 O O . LYS A 1 261 ? 16.613 22.720 -16.140 1.00 24.95 261 LYS A O 1
ATOM 2093 N N . PRO A 1 262 ? 17.409 22.955 -14.043 1.00 24.86 262 PRO A N 1
ATOM 2094 C CA . PRO A 1 262 ? 17.068 21.595 -13.641 1.00 24.86 262 PRO A CA 1
ATOM 2095 C C . PRO A 1 262 ? 15.564 21.377 -13.833 1.00 24.86 262 PRO A C 1
ATOM 2097 O O . PRO A 1 262 ? 14.768 22.200 -13.387 1.00 24.86 262 PRO A O 1
ATOM 2100 N N . LEU A 1 263 ? 15.203 20.285 -14.517 1.00 30.02 263 LEU A N 1
ATOM 2101 C CA . LEU A 1 263 ? 13.822 19.865 -14.769 1.00 30.02 263 LEU A CA 1
ATOM 2102 C C . LEU A 1 263 ? 13.011 19.912 -13.464 1.00 30.02 263 LEU A C 1
ATOM 2104 O O . LEU A 1 263 ? 13.137 19.022 -12.622 1.00 30.02 263 LEU A O 1
ATOM 2108 N N . GLN A 1 264 ? 12.176 20.939 -13.299 1.00 26.58 264 GLN A N 1
ATOM 2109 C CA . GLN A 1 264 ? 11.098 20.908 -12.319 1.00 26.58 264 GLN A CA 1
ATOM 2110 C C . GLN A 1 264 ? 9.979 20.052 -12.911 1.00 26.58 264 GLN A C 1
ATOM 2112 O O . GLN A 1 264 ? 9.360 20.405 -13.911 1.00 26.58 264 GLN A O 1
ATOM 2117 N N . LEU A 1 265 ? 9.780 18.873 -12.322 1.00 31.42 265 LEU A N 1
ATOM 2118 C CA . LEU A 1 265 ? 8.618 18.034 -12.580 1.00 31.42 265 LEU A CA 1
ATOM 2119 C C . LEU A 1 265 ? 7.432 18.617 -11.808 1.00 31.42 265 LEU A C 1
ATOM 2121 O O . LEU A 1 265 ? 7.271 18.329 -10.623 1.00 31.42 265 LEU A O 1
ATOM 2125 N N . ASP A 1 266 ? 6.606 19.417 -12.477 1.00 27.09 266 ASP A N 1
ATOM 2126 C CA . ASP A 1 266 ? 5.308 19.813 -11.935 1.00 27.09 266 ASP A CA 1
ATOM 2127 C C . ASP A 1 266 ? 4.319 18.648 -12.061 1.00 27.09 266 ASP A C 1
ATOM 2129 O O . ASP A 1 266 ? 3.935 18.215 -13.151 1.00 27.09 266 ASP A O 1
ATOM 2133 N N . ILE A 1 267 ? 3.923 18.108 -10.908 1.00 30.97 267 ILE A N 1
ATOM 2134 C CA . ILE A 1 267 ? 2.921 17.050 -10.790 1.00 30.97 267 ILE A CA 1
ATOM 2135 C C . ILE A 1 267 ? 1.541 17.715 -10.877 1.00 30.97 267 ILE A C 1
ATOM 2137 O O . ILE A 1 267 ? 0.960 18.105 -9.868 1.00 30.97 267 ILE A O 1
ATOM 2141 N N . GLY A 1 268 ? 1.019 17.875 -12.092 1.00 26.95 268 GLY A N 1
ATOM 2142 C CA . GLY A 1 268 ? -0.351 18.342 -12.307 1.00 26.95 268 GLY A CA 1
ATOM 2143 C C . GLY A 1 268 ? -1.365 17.232 -12.019 1.00 26.95 268 GLY A C 1
ATOM 2144 O O . GLY A 1 268 ? -1.514 16.310 -12.820 1.00 26.95 268 GLY A O 1
ATOM 2145 N N . ILE A 1 269 ? -2.069 17.312 -10.888 1.00 25.89 269 ILE A N 1
ATOM 2146 C CA . ILE A 1 269 ? -3.253 16.488 -10.611 1.00 25.89 269 ILE A CA 1
ATOM 2147 C C . ILE A 1 269 ? -4.414 17.114 -11.384 1.00 25.89 269 ILE A C 1
ATOM 2149 O O . ILE A 1 269 ? -4.832 18.222 -11.063 1.00 25.89 269 ILE A O 1
ATOM 2153 N N . ASN A 1 270 ? -4.919 16.433 -12.413 1.00 28.17 270 ASN A N 1
ATOM 2154 C CA . ASN A 1 270 ? -6.140 16.857 -13.092 1.00 28.17 270 ASN A CA 1
ATOM 2155 C C . ASN A 1 270 ? -7.309 16.087 -12.470 1.00 28.17 270 ASN A C 1
ATOM 2157 O O . ASN A 1 270 ? -7.479 14.892 -12.725 1.00 28.17 270 ASN A O 1
ATOM 2161 N N . GLU A 1 271 ? -8.065 16.756 -11.602 1.00 28.73 271 GLU A N 1
ATOM 2162 C CA . GLU A 1 271 ? -9.335 16.251 -11.088 1.00 28.73 271 GLU A CA 1
ATOM 2163 C C . GLU A 1 271 ? -10.342 16.252 -12.243 1.00 28.73 271 GLU A C 1
ATOM 2165 O O . GLU A 1 271 ? -10.908 17.278 -12.608 1.00 28.73 271 GLU A O 1
ATOM 2170 N N . GLY A 1 272 ? -10.504 15.096 -12.886 1.00 26.14 272 GLY A N 1
ATOM 2171 C CA . GLY A 1 272 ? -11.608 14.878 -13.808 1.00 26.14 272 GLY A CA 1
ATOM 2172 C C . GLY A 1 272 ? -12.907 14.827 -13.014 1.00 26.14 272 GLY A C 1
ATOM 2173 O O . GLY A 1 272 ? -13.129 13.874 -12.268 1.00 26.14 272 GLY A O 1
ATOM 2174 N N . GLU A 1 273 ? -13.722 15.869 -13.159 1.00 29.23 273 GLU A N 1
ATOM 2175 C CA . GLU A 1 273 ? -15.109 15.910 -12.709 1.00 29.23 273 GLU A CA 1
ATOM 2176 C C . GLU A 1 273 ? -15.953 14.801 -13.363 1.00 29.23 273 GLU A C 1
ATOM 2178 O O . GLU A 1 273 ? -15.733 14.416 -14.516 1.00 29.23 273 GLU A O 1
ATOM 2183 N N . SER A 1 274 ? -16.986 14.405 -12.610 1.00 28.95 274 SER A N 1
ATOM 2184 C CA . SER A 1 274 ? -18.093 13.467 -12.877 1.00 28.95 274 SER A CA 1
ATOM 2185 C C . SER A 1 274 ? -17.846 11.968 -12.679 1.00 28.95 274 SER A C 1
ATOM 2187 O O . SER A 1 274 ? -17.127 11.324 -13.472 1.00 28.95 274 SER A O 1
#

Radius of gyration: 23.1 Å; chains: 1; bounding box: 50×45×70 Å

Foldseek 3Di:
DVVVCVVLVKDWDDKDWDADPCVLDVDRGGGIAIDTRIDDVVCLVVLDLQQDDQDLVRLCVSPNHCQVVPFDNPDPGTSDDDDNDPVRSVVVCCSRPNKFKKKKKQFPDDDPVLVVVVVVLCVVLVKDFLDKDKDQDDLVLQCLLCVVCPPPPCSVVLSCRRNVGIIMMTIIMDDLCLVSLCLQADDLALVNCCVPPCNHSQVVQNDGNSRSRMDMDSDRVSRVVSCCSVPNDDDVVSSVVVSVVPVQDDDDDDDDDPDPDPDDPDPDDDPDDD

Organism: NCBI:txid392033

pLDDT: mean 77.82, std 20.99, range [24.86, 97.62]